Protein AF-A0A915A555-F1 (afdb_monomer)

InterPro domains:
  IPR015915 Kelch-type beta-propeller [G3DSA:2.120.10.80] (3-280)
  IPR015915 Kelch-type beta-propeller [SSF117281] (17-279)
  IPR052125 Kelch domain-containing protein 10 [PTHR46428] (11-258)

Secondary structure (DSSP, 8-state):
----------------PPPP-BS-EEEEETTEEEEE--B-TT---TTS-TT-TTB--EEEEEETTT--EEEEE---GGGT--S--BS-EEEE-SSSEEEEEEEES-SS-GGGEEEEEEEEETTTTEEEEE-EE-STT-SPPSSSSTTSS--EEEETTEEEEEEEETTTTEEEEEEEE-SSSSEEEEEE--SS---S----BS-EEEEETTEEEEE--BSSSS-TT-TTS----SSEEEEEETTTTEEEEEE----HHHHT---SS-EEEEETTEEEEE---

Nearest PDB structures (foldseek):
  7moq-assembly1_A  TM=6.866E-01  e=1.658E-08  Tetrahymena thermophila CU428
  8bwy-assembly1_A  TM=6.851E-01  e=1.490E-08  Chlamydomonas reinhardtii
  8gq6-assembly1_A  TM=4.027E-01  e=2.141E-05  Homo sapiens
  8h33-assembly1_B  TM=4.022E-01  e=3.463E-05  Homo sapiens
  8h33-assembly1_J  TM=3.885E-01  e=6.939E-05  Homo sapiens

Structure (mmCIF, N/CA/C/O backbone):
data_AF-A0A915A555-F1
#
_entry.id   AF-A0A915A555-F1
#
loop_
_atom_site.group_PDB
_atom_site.id
_atom_site.type_symbol
_atom_site.label_atom_id
_atom_site.label_alt_id
_atom_site.label_comp_id
_atom_site.label_asym_id
_atom_site.label_entity_id
_atom_site.label_seq_id
_atom_site.pdbx_PDB_ins_code
_atom_site.Cartn_x
_atom_site.Cartn_y
_atom_site.Cartn_z
_atom_site.occupancy
_atom_site.B_iso_or_equiv
_atom_site.auth_seq_id
_atom_site.auth_comp_id
_atom_site.auth_asym_id
_atom_site.auth_atom_id
_atom_site.pdbx_PDB_model_num
ATOM 1 N N . MET A 1 1 ? 51.026 -35.710 -15.484 1.00 35.72 1 MET A N 1
ATOM 2 C CA . MET A 1 1 ? 50.209 -36.848 -15.015 1.00 35.72 1 MET A CA 1
ATOM 3 C C . MET A 1 1 ? 49.806 -36.537 -13.588 1.00 35.72 1 MET A C 1
ATOM 5 O O . MET A 1 1 ? 50.703 -36.414 -12.775 1.00 35.72 1 MET A O 1
ATOM 9 N N . SER A 1 2 ? 48.569 -36.313 -13.184 1.00 36.38 2 SER A N 1
ATOM 10 C CA . SER A 1 2 ? 47.271 -36.046 -13.810 1.00 36.38 2 SER A CA 1
ATOM 11 C C . SER A 1 2 ? 46.452 -35.558 -12.611 1.00 36.38 2 SER A C 1
ATOM 13 O O . SER A 1 2 ? 46.252 -36.339 -11.686 1.00 36.38 2 SER A O 1
ATOM 15 N N . SER A 1 3 ? 46.095 -34.277 -12.559 1.00 33.28 3 SER A N 1
ATOM 16 C CA . SER A 1 3 ? 45.166 -33.761 -11.552 1.00 33.28 3 SER A CA 1
ATOM 17 C C . SER A 1 3 ? 43.803 -33.638 -12.209 1.00 33.28 3 SER A C 1
ATOM 19 O O . SER A 1 3 ? 43.671 -33.022 -13.268 1.00 33.28 3 SER A O 1
ATOM 21 N N . GLU A 1 4 ? 42.862 -34.319 -11.585 1.00 34.81 4 GLU A N 1
ATOM 22 C CA . GLU A 1 4 ? 41.519 -34.640 -12.024 1.00 34.81 4 GLU A CA 1
ATOM 23 C C . GLU A 1 4 ? 40.649 -33.409 -12.310 1.00 34.81 4 GLU A C 1
ATOM 25 O O . GLU A 1 4 ? 40.699 -32.395 -11.618 1.00 34.81 4 GLU A O 1
ATOM 30 N N . GLU A 1 5 ? 39.882 -33.554 -13.390 1.00 37.31 5 GLU A N 1
ATOM 31 C CA . GLU A 1 5 ? 38.504 -33.106 -13.603 1.00 37.31 5 GLU A CA 1
ATOM 32 C C . GLU A 1 5 ? 37.959 -32.010 -12.669 1.00 37.31 5 GLU A C 1
ATOM 34 O O . GLU A 1 5 ? 37.303 -32.282 -11.666 1.00 37.31 5 GLU A O 1
ATOM 39 N N . PHE A 1 6 ? 38.076 -30.751 -13.100 1.00 34.97 6 PHE A N 1
ATOM 40 C CA . PHE A 1 6 ? 36.982 -29.806 -12.882 1.00 34.97 6 PHE A CA 1
ATOM 41 C C . PHE A 1 6 ? 35.986 -29.999 -14.018 1.00 34.97 6 PHE A C 1
ATOM 43 O O . PHE A 1 6 ? 36.199 -29.559 -15.148 1.00 34.97 6 PHE A O 1
ATOM 50 N N . SER A 1 7 ? 34.920 -30.731 -13.708 1.00 36.41 7 SER A N 1
ATOM 51 C CA . SER A 1 7 ? 33.748 -30.866 -14.556 1.00 36.41 7 SER A CA 1
ATOM 52 C C . SER A 1 7 ? 33.251 -29.483 -14.968 1.00 36.41 7 SER A C 1
ATOM 54 O O . SER A 1 7 ? 32.928 -28.659 -14.109 1.00 36.41 7 SER A O 1
ATOM 56 N N . ASN A 1 8 ? 33.166 -29.265 -16.279 1.00 35.31 8 ASN A N 1
ATOM 57 C CA . ASN A 1 8 ? 32.375 -28.208 -16.888 1.00 35.31 8 ASN A CA 1
ATOM 58 C C . ASN A 1 8 ? 30.953 -28.282 -16.319 1.00 35.31 8 ASN A C 1
ATOM 60 O O . ASN A 1 8 ? 30.155 -29.121 -16.741 1.00 35.31 8 ASN A O 1
ATOM 64 N N . ALA A 1 9 ? 30.651 -27.423 -15.344 1.00 36.50 9 ALA A N 1
ATOM 65 C CA . ALA A 1 9 ? 29.280 -27.065 -15.047 1.00 36.50 9 ALA A CA 1
ATOM 66 C C . ALA A 1 9 ? 28.774 -26.360 -16.302 1.00 36.50 9 ALA A C 1
ATOM 68 O O . ALA A 1 9 ? 29.214 -25.263 -16.634 1.00 36.50 9 ALA A O 1
ATOM 69 N N . SER A 1 10 ? 27.950 -27.084 -17.046 1.00 36.75 10 SER A N 1
ATOM 70 C CA . SER A 1 10 ? 27.159 -26.585 -18.153 1.00 36.75 10 SER A CA 1
ATOM 71 C C . SER A 1 10 ? 26.615 -25.200 -17.825 1.00 36.75 10 SER A C 1
ATOM 73 O O . SER A 1 10 ? 25.939 -25.043 -16.804 1.00 36.75 10 SER A O 1
ATOM 75 N N . ASP A 1 11 ? 26.888 -24.254 -18.723 1.00 38.59 11 ASP A N 1
ATOM 76 C CA . ASP A 1 11 ? 26.101 -23.051 -18.980 1.00 38.59 11 ASP A CA 1
ATOM 77 C C . ASP A 1 11 ? 24.633 -23.458 -19.206 1.00 38.59 11 ASP A C 1
ATOM 79 O O . ASP A 1 11 ? 24.142 -23.538 -20.332 1.00 38.59 11 ASP A O 1
ATOM 83 N N . ASN A 1 12 ? 23.939 -23.815 -18.126 1.00 37.53 12 ASN A N 1
ATOM 84 C CA . ASN A 1 12 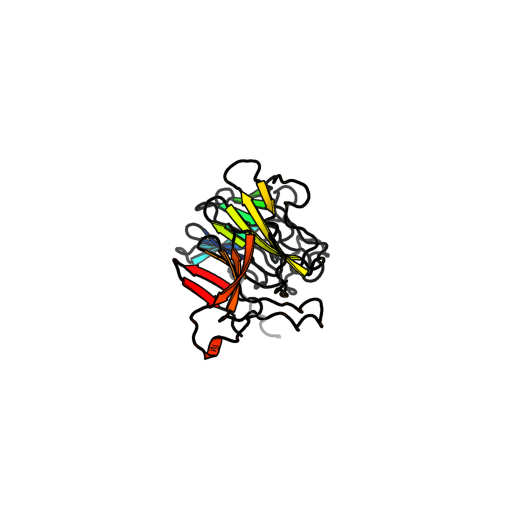? 22.494 -23.904 -18.122 1.00 37.53 12 ASN A CA 1
ATOM 85 C C . ASN A 1 12 ? 22.019 -22.467 -18.230 1.00 37.53 12 ASN A C 1
ATOM 87 O O . ASN A 1 12 ? 22.256 -21.685 -17.314 1.00 37.53 12 ASN A O 1
ATOM 91 N N . GLU A 1 13 ? 21.401 -22.137 -19.362 1.00 45.69 13 GLU A N 1
ATOM 92 C CA . GLU A 1 13 ? 20.649 -20.904 -19.555 1.00 45.69 13 GLU A CA 1
ATOM 93 C C . GLU A 1 13 ? 19.880 -20.585 -18.267 1.00 45.69 13 GLU A C 1
ATOM 95 O O . GLU A 1 13 ? 18.982 -21.330 -17.869 1.00 45.69 13 GLU A O 1
ATOM 100 N N . ASP A 1 14 ? 20.336 -19.533 -17.584 1.00 54.00 14 ASP A N 1
ATOM 101 C CA . ASP A 1 14 ? 19.906 -19.132 -16.251 1.00 54.00 14 ASP A CA 1
ATOM 102 C C . ASP A 1 14 ? 18.377 -19.125 -16.165 1.00 54.00 14 ASP A C 1
ATOM 104 O O . ASP A 1 14 ? 17.711 -18.264 -16.752 1.00 54.00 14 ASP A O 1
ATOM 108 N N . GLU A 1 15 ? 17.795 -20.066 -15.417 1.00 56.59 15 GLU A N 1
ATOM 109 C CA . GLU A 1 15 ? 16.381 -19.980 -15.079 1.00 56.59 15 GLU A CA 1
ATOM 110 C C . GLU A 1 15 ? 16.160 -18.656 -14.332 1.00 56.59 15 GLU A C 1
ATOM 112 O O . GLU A 1 15 ? 16.652 -18.429 -13.224 1.00 56.59 15 GLU A O 1
ATOM 117 N N . MET A 1 16 ? 15.445 -17.744 -14.988 1.00 78.69 16 MET A N 1
ATOM 118 C CA . MET A 1 16 ? 15.251 -16.368 -14.549 1.00 78.69 16 MET A CA 1
ATOM 119 C C . MET A 1 16 ? 14.278 -16.307 -13.368 1.00 78.69 16 MET A C 1
ATOM 121 O O . MET A 1 16 ? 13.113 -15.949 -13.520 1.00 78.69 16 MET A O 1
ATOM 125 N N . PHE A 1 17 ? 14.734 -16.673 -12.174 1.00 86.62 17 PHE A N 1
ATOM 126 C CA . PHE A 1 17 ? 13.919 -16.615 -10.964 1.00 86.62 17 PHE A CA 1
ATOM 127 C C . PHE A 1 17 ? 13.991 -15.253 -10.268 1.00 86.62 17 PHE A C 1
ATOM 129 O O . PHE A 1 17 ? 15.024 -14.575 -10.307 1.00 86.62 17 PHE A O 1
ATOM 136 N N . PRO A 1 18 ? 12.910 -14.846 -9.574 1.00 90.25 18 PRO A N 1
ATOM 137 C CA . PRO A 1 18 ? 12.952 -13.673 -8.723 1.00 90.25 18 PRO A CA 1
ATOM 138 C C . PRO A 1 18 ? 13.972 -13.861 -7.601 1.00 90.25 18 PRO A C 1
ATOM 140 O O . PRO A 1 18 ? 13.991 -14.881 -6.910 1.00 90.25 18 PRO A O 1
ATOM 143 N N . ILE A 1 19 ? 14.785 -12.831 -7.378 1.00 89.88 19 ILE A N 1
ATOM 144 C CA . ILE A 1 19 ? 15.690 -12.768 -6.229 1.00 89.8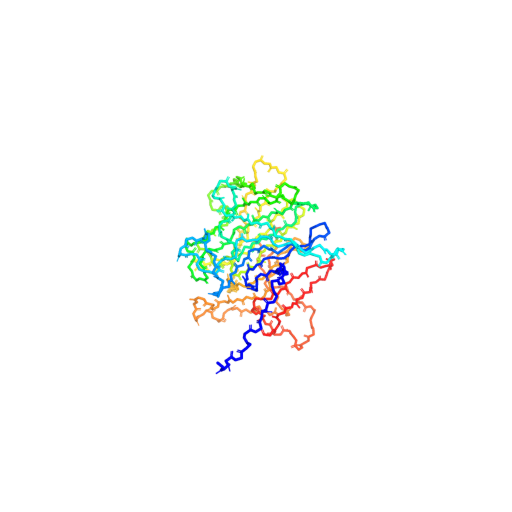8 19 ILE A CA 1
ATOM 145 C C . ILE A 1 19 ? 14.860 -12.880 -4.937 1.00 89.88 19 ILE A C 1
ATOM 147 O O . ILE A 1 19 ? 13.914 -12.102 -4.769 1.00 89.88 19 ILE A O 1
ATOM 151 N N . PRO A 1 20 ? 15.208 -13.785 -3.998 1.00 91.75 20 PRO A N 1
ATOM 152 C CA . PRO A 1 20 ? 14.556 -13.851 -2.694 1.00 91.75 20 PRO A CA 1
ATOM 153 C C . PRO A 1 20 ? 14.639 -12.495 -2.005 1.00 91.75 20 PRO A C 1
ATOM 155 O O . PRO A 1 20 ? 15.719 -11.924 -1.908 1.00 91.75 20 PRO A O 1
ATOM 158 N N . THR A 1 21 ? 13.515 -11.942 -1.566 1.00 90.31 21 THR A N 1
ATOM 159 C CA . THR A 1 21 ? 13.476 -10.544 -1.137 1.00 90.31 21 THR A CA 1
ATOM 160 C C . THR A 1 21 ? 12.339 -10.290 -0.156 1.00 90.31 21 THR A C 1
ATOM 162 O O . THR A 1 21 ? 11.319 -10.979 -0.165 1.00 90.31 21 THR A O 1
ATOM 165 N N . SER A 1 22 ? 12.516 -9.295 0.708 1.00 88.25 22 SER A N 1
ATOM 166 C CA . SER A 1 22 ? 11.515 -8.846 1.677 1.00 88.25 22 SER A CA 1
ATOM 167 C C . SER A 1 22 ? 10.967 -7.473 1.296 1.00 88.25 22 SER A C 1
ATOM 169 O O . SER A 1 22 ? 11.607 -6.706 0.583 1.00 88.25 22 SER A O 1
ATOM 171 N N . GLY A 1 23 ? 9.754 -7.142 1.743 1.00 86.88 23 GLY A N 1
ATOM 172 C CA . GLY A 1 23 ? 9.150 -5.844 1.423 1.00 86.88 23 GLY A CA 1
ATOM 173 C C . GLY A 1 23 ? 8.838 -5.637 -0.065 1.00 86.88 23 GLY A C 1
ATOM 174 O O . GLY A 1 23 ? 8.584 -4.508 -0.465 1.00 86.88 23 GLY A O 1
ATOM 175 N N . CYS A 1 24 ? 8.843 -6.687 -0.887 1.00 91.31 24 CYS A N 1
ATOM 176 C CA . CYS A 1 24 ? 8.284 -6.634 -2.235 1.00 91.31 24 CYS A CA 1
ATOM 177 C C . CYS A 1 24 ? 6.751 -6.624 -2.192 1.00 91.31 24 CYS A C 1
ATOM 179 O O . CYS A 1 24 ? 6.130 -6.876 -1.147 1.00 91.31 24 CYS A O 1
ATOM 181 N N . THR A 1 25 ? 6.141 -6.379 -3.344 1.00 91.88 25 THR A N 1
ATOM 182 C CA . THR A 1 25 ? 4.709 -6.581 -3.576 1.00 91.88 25 THR A CA 1
ATOM 183 C C . 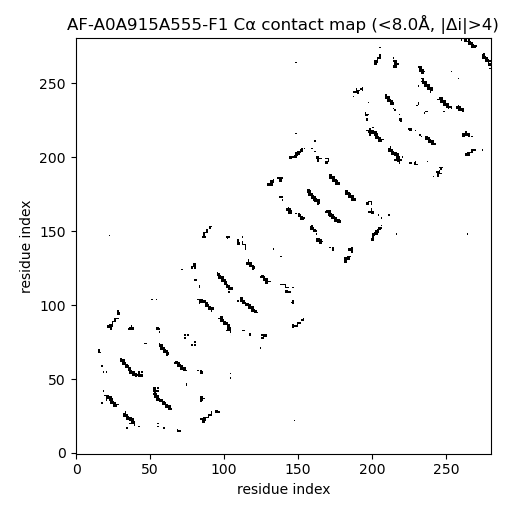THR A 1 25 ? 4.490 -7.647 -4.642 1.00 91.88 25 THR A C 1
ATOM 185 O O . THR A 1 25 ? 5.357 -7.886 -5.482 1.00 91.88 25 THR A O 1
ATOM 188 N N . ILE A 1 26 ? 3.335 -8.312 -4.584 1.00 93.38 26 ILE A N 1
ATOM 189 C CA . ILE A 1 26 ? 2.923 -9.331 -5.551 1.00 93.38 26 ILE A CA 1
ATOM 190 C C . ILE A 1 26 ? 1.489 -9.015 -5.966 1.00 93.38 26 ILE A C 1
ATOM 192 O O . ILE A 1 26 ? 0.626 -8.868 -5.102 1.00 93.38 26 ILE A O 1
ATOM 196 N N . ASN A 1 27 ? 1.232 -8.920 -7.270 1.00 93.31 27 ASN A N 1
ATOM 197 C CA . ASN A 1 27 ? -0.097 -8.639 -7.819 1.00 93.31 27 ASN A CA 1
ATOM 198 C C . ASN A 1 27 ? -0.428 -9.642 -8.918 1.00 93.31 27 ASN A C 1
ATOM 200 O O . ASN A 1 27 ? 0.441 -10.004 -9.708 1.00 93.31 27 ASN A O 1
ATOM 204 N N . ALA A 1 28 ? -1.692 -10.045 -9.008 1.00 92.88 28 ALA A N 1
ATOM 205 C CA . ALA A 1 28 ? -2.200 -10.713 -10.198 1.00 92.88 28 ALA A CA 1
ATOM 206 C C . ALA A 1 28 ? -2.614 -9.647 -11.219 1.00 92.88 28 ALA A C 1
ATOM 208 O O . ALA A 1 28 ? -3.397 -8.755 -10.901 1.00 92.88 28 ALA A O 1
ATOM 209 N N . LEU A 1 29 ? -2.080 -9.721 -12.436 1.00 93.38 29 LEU A N 1
ATOM 210 C CA . LEU A 1 29 ? -2.348 -8.757 -13.497 1.00 93.38 29 LEU A CA 1
ATOM 211 C C . LEU A 1 29 ? -2.491 -9.480 -14.835 1.00 93.38 29 LEU A C 1
ATOM 213 O O . LEU A 1 29 ? -1.518 -9.984 -15.408 1.00 93.38 29 LEU A O 1
ATOM 217 N N . GLY A 1 30 ? -3.734 -9.583 -15.304 1.00 90.31 30 GLY A N 1
ATOM 218 C CA . GLY A 1 30 ? -4.071 -10.406 -16.460 1.00 90.31 30 GLY A CA 1
ATOM 219 C C . GLY A 1 30 ? -3.673 -11.865 -16.221 1.00 90.31 30 GLY A C 1
ATOM 220 O O . GLY A 1 30 ? -4.144 -12.499 -15.282 1.00 90.31 30 GLY A O 1
ATOM 221 N N . SER A 1 31 ? -2.787 -12.393 -17.066 1.00 93.44 31 SER A N 1
ATOM 222 C CA . SER A 1 31 ? -2.261 -13.759 -16.965 1.00 93.44 31 SER A CA 1
ATOM 223 C C . SER A 1 31 ? -0.980 -13.890 -16.139 1.00 93.44 31 SER A C 1
ATOM 225 O O . SER A 1 31 ? -0.354 -14.948 -16.173 1.00 93.44 31 SER A O 1
ATOM 227 N N . ASN A 1 32 ? -0.530 -12.828 -15.467 1.00 95.31 32 ASN A N 1
ATOM 228 C CA . ASN A 1 32 ? 0.772 -12.797 -14.807 1.00 95.31 32 ASN A CA 1
ATOM 229 C C . ASN A 1 32 ? 0.635 -12.593 -13.298 1.00 95.31 32 ASN A C 1
ATOM 231 O O . ASN A 1 32 ? -0.179 -11.793 -12.840 1.00 95.31 32 ASN A O 1
ATOM 235 N N . LEU A 1 33 ? 1.493 -13.264 -12.533 1.00 95.75 33 LEU A N 1
ATOM 236 C CA . LEU A 1 33 ? 1.885 -12.806 -11.205 1.00 95.75 33 LEU A CA 1
ATOM 237 C C . LEU A 1 33 ? 3.057 -11.845 -11.369 1.00 95.75 33 LEU A C 1
ATOM 239 O O . LEU A 1 33 ? 4.080 -12.207 -11.946 1.00 95.75 33 LEU A O 1
ATOM 243 N N . VAL A 1 34 ? 2.900 -10.624 -10.877 1.00 95.62 34 VAL A N 1
ATOM 244 C CA . VAL A 1 34 ? 3.884 -9.551 -10.998 1.00 95.62 34 VAL A CA 1
ATOM 245 C C . VAL A 1 34 ? 4.486 -9.285 -9.626 1.00 95.62 34 VAL A C 1
ATOM 247 O O . VAL A 1 34 ? 3.771 -8.866 -8.715 1.00 95.62 34 VAL A O 1
ATOM 250 N N . VAL A 1 35 ? 5.786 -9.533 -9.485 1.00 95.38 35 VAL A N 1
ATOM 251 C CA . VAL A 1 35 ? 6.573 -9.266 -8.277 1.00 95.38 35 VAL A CA 1
ATOM 252 C C . VAL A 1 35 ? 7.397 -8.011 -8.510 1.00 95.38 35 VAL A C 1
ATOM 254 O O . VAL A 1 35 ? 8.191 -7.962 -9.449 1.00 95.38 35 VAL A O 1
ATOM 257 N N . ILE A 1 36 ? 7.221 -7.002 -7.662 1.00 93.12 36 ILE A N 1
ATOM 258 C CA . ILE A 1 36 ? 7.924 -5.725 -7.794 1.00 93.12 36 ILE A CA 1
ATOM 259 C C . ILE A 1 36 ? 8.822 -5.519 -6.584 1.00 93.12 36 ILE A C 1
ATOM 261 O O . ILE A 1 36 ? 8.374 -5.573 -5.436 1.00 93.12 36 ILE A O 1
ATOM 265 N N . GLY A 1 37 ? 10.091 -5.252 -6.875 1.00 91.44 37 GLY A N 1
ATOM 266 C CA . GLY A 1 37 ? 11.057 -4.709 -5.938 1.00 91.44 37 GLY A CA 1
ATOM 267 C C . GLY A 1 37 ? 11.385 -5.581 -4.725 1.00 91.44 37 GLY A C 1
ATOM 268 O O . GLY A 1 37 ? 11.428 -6.806 -4.805 1.00 91.44 37 GLY A O 1
ATOM 269 N N . GLY A 1 38 ? 11.638 -4.922 -3.597 1.00 89.94 38 GLY A N 1
ATOM 270 C CA . GLY A 1 38 ? 12.020 -5.508 -2.316 1.00 89.94 38 GLY A CA 1
ATOM 271 C C . GLY A 1 38 ? 13.484 -5.260 -1.935 1.00 89.94 38 GLY A C 1
ATOM 272 O O . GLY A 1 38 ? 14.236 -4.602 -2.652 1.00 89.94 38 GLY A O 1
ATOM 273 N N . TRP A 1 39 ? 13.872 -5.795 -0.781 1.00 87.94 39 TRP A N 1
ATOM 274 C CA . TRP A 1 39 ? 15.216 -5.734 -0.227 1.00 87.94 39 TRP A CA 1
ATOM 275 C C . TRP A 1 39 ? 15.751 -7.115 0.190 1.00 87.94 39 TRP A C 1
ATOM 277 O O . TRP A 1 39 ? 15.060 -7.893 0.862 1.00 87.94 39 TRP A O 1
ATOM 287 N N . ASN A 1 40 ? 17.009 -7.380 -0.165 1.00 89.06 40 ASN A N 1
ATOM 288 C CA . ASN A 1 40 ? 17.803 -8.540 0.228 1.00 89.06 40 ASN A CA 1
ATOM 289 C C . ASN A 1 40 ? 19.250 -8.100 0.534 1.00 89.06 40 ASN A C 1
ATOM 291 O O . ASN A 1 40 ? 19.939 -7.672 -0.385 1.00 89.06 40 ASN A O 1
ATOM 295 N N . PRO A 1 41 ? 19.767 -8.267 1.766 1.00 85.62 41 PRO A N 1
ATOM 296 C CA . PRO A 1 41 ? 21.110 -7.804 2.141 1.00 85.62 41 PRO A CA 1
ATOM 297 C C . PRO A 1 41 ? 22.250 -8.480 1.365 1.00 85.62 41 PRO A C 1
ATOM 299 O O . PRO A 1 41 ? 23.361 -7.959 1.330 1.00 85.62 41 PRO A O 1
ATOM 302 N N . HIS A 1 42 ? 21.991 -9.636 0.757 1.00 85.50 42 HIS A N 1
ATOM 303 C CA . HIS A 1 42 ? 22.951 -10.390 -0.046 1.00 85.50 42 HIS A CA 1
ATOM 304 C C . HIS A 1 42 ? 22.838 -10.093 -1.544 1.00 85.50 42 HIS A C 1
ATOM 306 O O . HIS A 1 42 ? 23.629 -10.611 -2.330 1.00 85.50 42 HIS A O 1
ATOM 312 N N . HIS A 1 43 ? 21.863 -9.282 -1.960 1.00 84.69 43 HIS A N 1
ATOM 313 C CA . HIS A 1 43 ? 21.741 -8.883 -3.351 1.00 84.69 43 HIS A CA 1
ATOM 314 C C . HIS A 1 43 ? 22.734 -7.764 -3.678 1.00 84.69 43 HIS A C 1
ATOM 316 O O . HIS A 1 43 ? 22.742 -6.697 -3.060 1.00 84.69 43 HIS A O 1
ATOM 322 N N . PHE A 1 44 ? 23.552 -8.017 -4.694 1.00 82.06 44 PHE A N 1
ATOM 323 C CA . PHE A 1 44 ? 24.404 -7.023 -5.322 1.00 82.06 44 PHE A CA 1
ATOM 324 C C . PHE A 1 44 ? 23.904 -6.755 -6.739 1.00 82.06 44 PHE A C 1
ATOM 326 O O . PHE A 1 44 ? 23.716 -7.692 -7.517 1.00 82.06 44 PHE A O 1
ATOM 333 N N . ASP A 1 45 ? 23.710 -5.481 -7.064 1.00 76.25 45 ASP A N 1
ATOM 334 C CA . ASP A 1 45 ? 23.395 -5.039 -8.414 1.00 76.25 45 ASP A CA 1
ATOM 335 C C . ASP A 1 45 ? 24.555 -4.180 -8.942 1.00 76.25 45 ASP A C 1
ATOM 337 O O . ASP A 1 45 ? 24.767 -3.075 -8.434 1.00 76.25 45 ASP A O 1
ATOM 341 N N . PRO A 1 46 ? 25.328 -4.658 -9.937 1.00 74.81 46 PRO A N 1
ATOM 342 C CA . PRO A 1 46 ? 26.493 -3.934 -10.445 1.00 74.81 46 PRO A CA 1
ATOM 343 C C . PRO A 1 46 ? 26.124 -2.622 -11.152 1.00 74.81 46 PRO A C 1
ATOM 345 O O . PRO A 1 46 ? 26.994 -1.778 -11.363 1.00 74.81 46 PRO A O 1
ATOM 348 N N . TRP A 1 47 ? 24.854 -2.442 -11.525 1.00 71.69 47 TRP A N 1
ATOM 349 C CA . TRP A 1 47 ? 24.362 -1.251 -12.218 1.00 71.69 47 TRP A CA 1
ATOM 350 C C . TRP A 1 47 ? 23.905 -0.156 -11.252 1.00 71.69 47 TRP A C 1
ATOM 352 O O . TRP A 1 47 ? 23.683 0.982 -11.672 1.00 71.69 47 TRP A O 1
ATOM 362 N N . ILE A 1 48 ? 23.789 -0.470 -9.959 1.00 67.62 48 ILE A N 1
ATOM 363 C CA . ILE A 1 48 ? 23.362 0.464 -8.922 1.00 67.62 48 ILE A CA 1
ATOM 364 C C . ILE A 1 48 ? 24.586 0.887 -8.092 1.00 67.62 48 ILE A C 1
ATOM 366 O O . ILE A 1 48 ? 25.413 0.072 -7.689 1.00 67.62 48 ILE A O 1
ATOM 370 N N . ARG A 1 49 ? 24.744 2.198 -7.857 1.00 60.19 49 ARG A N 1
ATOM 371 C CA . ARG A 1 49 ? 25.883 2.751 -7.098 1.00 60.19 49 ARG A CA 1
ATOM 372 C C . ARG A 1 49 ? 25.902 2.224 -5.651 1.00 60.19 49 ARG A C 1
ATOM 374 O O . ARG A 1 49 ? 24.862 1.939 -5.069 1.00 60.19 49 ARG A O 1
ATOM 381 N N . SER A 1 50 ? 27.091 2.203 -5.042 1.00 54.66 50 SER A N 1
ATOM 382 C CA . SER A 1 50 ? 27.447 1.577 -3.748 1.00 54.66 50 SER A CA 1
ATOM 383 C C . SER A 1 50 ? 26.675 2.001 -2.483 1.00 54.66 50 SER A C 1
ATOM 385 O O . SER A 1 50 ? 27.052 1.598 -1.390 1.00 54.66 50 SER A O 1
ATOM 387 N N . HIS A 1 51 ? 25.651 2.849 -2.571 1.00 56.12 51 HIS A N 1
ATOM 388 C CA . HIS A 1 51 ? 24.853 3.269 -1.409 1.00 56.12 51 HIS A CA 1
ATOM 389 C C . HIS A 1 51 ? 23.491 2.550 -1.337 1.00 56.12 51 HIS A C 1
ATOM 391 O O . HIS A 1 51 ? 22.815 2.644 -0.322 1.00 56.12 51 HIS A O 1
ATOM 397 N N . ASP A 1 52 ? 23.127 1.775 -2.366 1.00 64.69 52 ASP A N 1
ATOM 398 C CA . ASP A 1 52 ? 21.832 1.087 -2.520 1.00 64.69 52 ASP A CA 1
ATOM 399 C C . ASP A 1 52 ? 21.946 -0.444 -2.331 1.00 64.69 52 ASP A C 1
ATOM 401 O O . ASP A 1 52 ? 21.282 -1.237 -3.005 1.00 64.69 52 ASP A O 1
ATOM 405 N N . HIS A 1 53 ? 22.820 -0.900 -1.429 1.00 71.81 53 HIS A N 1
ATOM 406 C CA . HIS A 1 53 ? 23.049 -2.332 -1.236 1.00 71.81 53 HIS A CA 1
ATOM 407 C C . HIS A 1 53 ? 21.762 -3.078 -0.843 1.00 71.81 53 HIS A C 1
ATOM 409 O O . HIS A 1 53 ? 21.115 -2.791 0.168 1.00 71.81 53 HIS A O 1
ATOM 415 N N . GLY A 1 54 ? 21.424 -4.078 -1.657 1.00 82.19 54 GLY A N 1
ATOM 416 C CA . GLY A 1 54 ? 20.342 -5.016 -1.414 1.00 82.19 54 GLY A CA 1
ATOM 417 C C . GLY A 1 54 ? 18.981 -4.663 -2.006 1.00 82.19 54 GLY A C 1
ATOM 418 O O . GLY A 1 54 ? 18.076 -5.495 -1.948 1.00 82.19 54 GLY A O 1
ATOM 419 N N . TYR A 1 55 ? 18.800 -3.482 -2.603 1.00 84.69 55 TYR A N 1
ATOM 420 C CA . TYR A 1 55 ? 17.532 -3.134 -3.251 1.00 84.69 55 TYR A CA 1
ATOM 421 C C . TYR A 1 55 ? 17.370 -3.837 -4.587 1.00 84.69 55 TYR A C 1
ATOM 423 O O . TYR A 1 55 ? 18.196 -3.708 -5.485 1.00 84.69 55 TYR A O 1
ATOM 431 N N . VAL A 1 56 ? 16.254 -4.538 -4.741 1.00 87.81 56 VAL A N 1
ATOM 432 C CA . VAL A 1 56 ? 15.888 -5.169 -6.005 1.00 87.81 56 VAL A CA 1
ATOM 433 C C . VAL A 1 56 ? 15.121 -4.136 -6.828 1.00 87.81 56 VAL A C 1
ATOM 435 O O . VAL A 1 56 ? 14.046 -3.701 -6.420 1.00 87.81 56 VAL A O 1
ATOM 438 N N . ARG A 1 57 ? 15.647 -3.714 -7.983 1.00 86.38 57 ARG A N 1
ATOM 439 C CA . ARG A 1 57 ? 14.987 -2.753 -8.901 1.00 86.38 57 ARG A CA 1
ATOM 440 C C . ARG A 1 57 ? 14.485 -3.427 -10.170 1.00 86.38 57 ARG A C 1
ATOM 442 O O . ARG A 1 57 ? 14.767 -3.023 -11.296 1.00 86.38 57 ARG A O 1
ATOM 449 N N . LYS A 1 58 ? 13.758 -4.516 -9.953 1.00 89.00 58 LYS A N 1
ATOM 450 C CA . LYS A 1 58 ? 13.263 -5.395 -11.005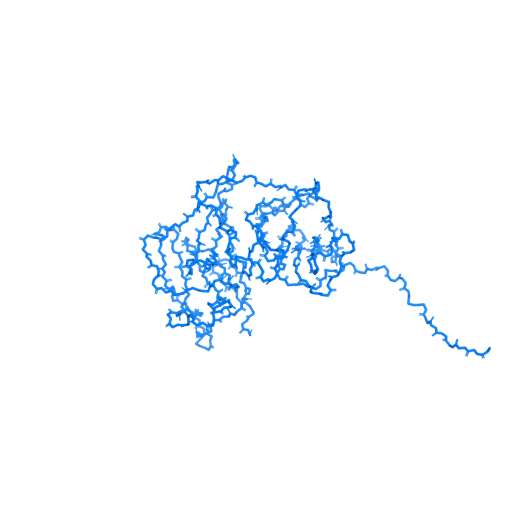 1.00 89.00 58 LYS A CA 1
ATOM 451 C C . LYS A 1 58 ? 11.779 -5.661 -10.832 1.00 89.00 58 LYS A C 1
ATOM 453 O O . LYS A 1 58 ? 11.260 -5.690 -9.712 1.00 89.00 58 LYS A O 1
ATOM 458 N N . ILE A 1 59 ? 11.133 -5.884 -11.966 1.00 92.62 59 ILE A N 1
ATOM 459 C CA . ILE A 1 59 ? 9.771 -6.388 -12.058 1.00 92.62 59 ILE A CA 1
ATOM 460 C C . ILE A 1 59 ? 9.868 -7.791 -12.636 1.00 92.62 59 ILE A C 1
ATOM 462 O O . ILE A 1 59 ? 10.276 -7.961 -13.784 1.00 92.62 59 ILE A O 1
ATOM 466 N N . TYR A 1 60 ? 9.486 -8.790 -11.854 1.00 94.88 60 TYR A N 1
ATOM 467 C CA . TYR A 1 60 ? 9.385 -10.165 -12.326 1.00 94.88 60 TYR A CA 1
ATOM 468 C C . TYR A 1 60 ? 7.940 -10.474 -12.677 1.00 94.88 60 TYR A C 1
ATOM 470 O O . TYR A 1 60 ? 7.023 -10.130 -11.934 1.00 94.88 60 TYR A O 1
ATOM 478 N N . LYS A 1 61 ? 7.733 -11.145 -13.802 1.00 95.25 61 LYS A N 1
ATOM 479 C CA . LYS A 1 61 ? 6.420 -11.538 -14.306 1.00 95.25 61 LYS A CA 1
ATOM 480 C C . LYS A 1 61 ? 6.430 -13.045 -14.503 1.00 95.25 61 LYS A C 1
ATOM 482 O O . LYS A 1 61 ? 7.129 -13.539 -15.383 1.00 95.25 61 LYS A O 1
ATOM 487 N N . HIS A 1 62 ? 5.655 -13.761 -13.703 1.00 96.38 62 HIS A N 1
ATOM 488 C CA . HIS A 1 62 ? 5.411 -15.184 -13.893 1.00 96.38 62 HIS A CA 1
ATOM 489 C C . HIS A 1 62 ? 4.093 -15.371 -14.629 1.00 96.38 62 HIS A C 1
ATOM 491 O O . HIS A 1 62 ? 3.021 -15.103 -14.077 1.00 96.38 62 HIS A O 1
ATOM 497 N N . ASN A 1 63 ? 4.164 -15.833 -15.871 1.00 95.44 63 ASN A N 1
ATOM 498 C CA . ASN A 1 63 ? 2.970 -16.127 -16.642 1.00 95.44 63 ASN A CA 1
ATOM 499 C C . ASN A 1 63 ? 2.329 -17.421 -16.124 1.00 95.44 63 ASN A C 1
ATOM 501 O O . ASN A 1 63 ? 2.934 -18.490 -16.151 1.00 95.44 63 ASN A O 1
ATOM 505 N N . LEU A 1 64 ? 1.083 -17.332 -15.669 1.00 95.12 64 LEU A N 1
ATOM 506 C CA . LEU A 1 64 ? 0.360 -18.441 -15.046 1.00 95.12 64 LEU A CA 1
ATOM 507 C C . LEU A 1 64 ? 0.024 -19.581 -16.021 1.00 95.12 64 LEU A C 1
ATOM 509 O O . LEU A 1 64 ? -0.186 -20.707 -15.572 1.00 95.12 64 LEU A O 1
ATOM 513 N N . TYR A 1 65 ? -0.011 -19.315 -17.331 1.00 95.19 65 TYR A N 1
ATOM 514 C CA . TYR A 1 65 ? -0.287 -20.326 -18.354 1.00 95.19 65 TYR A CA 1
ATOM 515 C C . TYR A 1 65 ? 0.984 -21.025 -18.827 1.00 95.19 65 TYR A C 1
ATOM 517 O O . TYR A 1 65 ? 1.031 -22.252 -18.853 1.00 95.19 65 TYR A O 1
ATOM 525 N N . THR A 1 66 ? 2.013 -20.258 -19.194 1.00 95.38 66 THR A N 1
ATOM 526 C CA . THR A 1 66 ? 3.269 -20.823 -19.713 1.00 95.38 66 THR A CA 1
ATOM 527 C C . THR A 1 66 ? 4.195 -21.306 -18.604 1.00 95.38 66 THR A C 1
ATOM 529 O O . THR A 1 66 ? 5.084 -22.105 -18.875 1.00 95.38 66 THR A O 1
ATOM 532 N N . ARG A 1 67 ? 3.976 -20.853 -17.360 1.00 94.69 67 ARG A N 1
ATOM 533 C CA . ARG A 1 67 ? 4.844 -21.085 -16.193 1.00 94.69 67 ARG A CA 1
ATOM 534 C C . ARG A 1 67 ? 6.263 -20.551 -16.369 1.00 94.69 67 ARG A C 1
ATOM 536 O O . ARG A 1 67 ? 7.196 -21.030 -15.734 1.00 94.69 67 ARG A O 1
ATOM 543 N N . LEU A 1 68 ? 6.417 -19.562 -17.245 1.00 94.12 68 LEU A N 1
ATOM 544 C CA . LEU A 1 68 ? 7.696 -18.927 -17.513 1.00 94.12 68 LEU A CA 1
ATOM 545 C C . LEU A 1 68 ? 7.783 -17.594 -16.783 1.00 94.12 68 LEU A C 1
ATOM 547 O O . LEU A 1 68 ? 6.815 -16.825 -16.724 1.00 94.12 68 LEU A O 1
ATOM 551 N N . TRP A 1 69 ? 8.972 -17.328 -16.259 1.00 95.06 69 TRP A N 1
ATOM 552 C CA . TRP A 1 69 ? 9.347 -16.026 -15.741 1.00 95.06 69 TRP A CA 1
ATOM 553 C C . TRP A 1 69 ? 9.891 -15.140 -16.860 1.00 95.06 69 TRP A C 1
ATOM 555 O O . TRP A 1 69 ? 10.547 -15.599 -17.791 1.00 95.06 69 TRP A O 1
ATOM 565 N N . SER A 1 70 ? 9.619 -13.848 -16.749 1.00 93.12 70 SER A N 1
ATOM 566 C CA . SER A 1 70 ? 10.294 -12.794 -17.499 1.00 93.12 70 SER A CA 1
ATOM 567 C C . SER A 1 70 ? 10.597 -11.638 -16.557 1.00 93.12 70 SER A C 1
ATOM 569 O O . SER A 1 70 ? 9.895 -11.448 -15.559 1.00 93.12 70 SER A O 1
ATOM 571 N N . GLU A 1 71 ? 11.619 -10.849 -16.865 1.00 91.19 71 GLU A N 1
ATOM 572 C CA . GLU A 1 71 ? 11.985 -9.679 -16.077 1.00 91.19 71 GLU A CA 1
ATOM 573 C C . GLU A 1 71 ? 11.897 -8.406 -16.915 1.00 91.19 71 GLU A C 1
ATOM 575 O O . GLU A 1 71 ? 12.175 -8.405 -18.112 1.00 91.19 71 GLU A O 1
ATOM 580 N N . HIS A 1 72 ? 11.521 -7.317 -16.258 1.00 87.69 72 HIS A N 1
ATOM 581 C CA . HIS A 1 72 ? 11.714 -5.965 -16.750 1.00 87.69 72 HIS A CA 1
ATOM 582 C C . HIS A 1 72 ? 12.634 -5.231 -15.766 1.00 87.69 72 HIS A C 1
ATOM 584 O O . HIS A 1 72 ? 12.396 -5.210 -14.552 1.00 87.69 72 HIS A O 1
ATOM 590 N N . ARG A 1 73 ? 13.732 -4.698 -16.301 1.00 79.75 73 ARG A N 1
ATOM 591 C CA . ARG A 1 73 ? 14.820 -4.054 -15.563 1.00 79.75 73 ARG A CA 1
ATOM 592 C C . ARG A 1 73 ? 14.641 -2.543 -15.617 1.00 79.75 73 ARG A C 1
ATOM 594 O O . ARG A 1 73 ? 14.579 -1.995 -16.707 1.00 79.75 73 ARG A O 1
ATOM 601 N N . CYS A 1 74 ? 14.635 -1.876 -14.467 1.00 71.06 74 CYS A N 1
ATOM 602 C CA . CYS A 1 74 ? 14.504 -0.421 -14.401 1.00 71.06 74 CYS A CA 1
ATOM 603 C C . CYS A 1 74 ? 15.787 0.190 -13.835 1.00 71.06 74 CYS A C 1
ATOM 605 O O . CYS A 1 74 ? 15.930 0.348 -12.622 1.00 71.06 74 CYS A O 1
ATOM 607 N N . TYR A 1 75 ? 16.740 0.497 -14.718 1.00 64.81 75 TYR A N 1
ATOM 608 C CA . TYR A 1 75 ? 18.073 0.978 -14.328 1.00 64.81 75 TYR A CA 1
ATOM 609 C C . TYR A 1 75 ? 18.374 2.419 -14.742 1.00 64.81 75 TYR A C 1
ATOM 611 O O . TYR A 1 75 ? 19.420 2.947 -14.365 1.00 64.81 75 TYR A O 1
ATOM 619 N N . ILE A 1 76 ? 17.485 3.081 -15.489 1.00 57.88 76 ILE A N 1
ATOM 620 C CA . ILE A 1 76 ? 17.795 4.385 -16.080 1.00 57.88 76 ILE A CA 1
ATOM 621 C C . ILE A 1 76 ? 16.962 5.491 -15.407 1.00 57.88 76 ILE A C 1
ATOM 623 O O . ILE A 1 76 ? 15.734 5.450 -15.462 1.00 57.88 76 ILE A O 1
ATOM 627 N N . PRO A 1 77 ? 17.592 6.548 -14.849 1.00 53.28 77 PRO A N 1
ATOM 628 C CA . PRO A 1 77 ? 16.887 7.706 -14.278 1.00 53.28 77 PRO A CA 1
ATOM 629 C C . PRO A 1 77 ? 15.942 8.428 -15.255 1.00 53.28 77 PRO A C 1
ATOM 631 O O . PRO A 1 77 ? 15.110 9.225 -14.836 1.00 53.28 77 PRO A O 1
ATOM 634 N N . GLN A 1 78 ? 16.085 8.173 -16.558 1.00 51.94 78 GLN A N 1
ATOM 635 C CA . GLN A 1 78 ? 15.293 8.770 -17.634 1.00 51.94 78 GLN A CA 1
ATOM 636 C C . GLN A 1 78 ? 13.927 8.086 -17.822 1.00 51.94 78 GLN A C 1
ATOM 638 O O . GLN A 1 78 ? 13.066 8.644 -18.493 1.00 51.94 78 GLN A O 1
ATOM 643 N N . GLU A 1 79 ? 13.694 6.920 -17.208 1.00 62.97 79 GLU A N 1
ATOM 644 C CA . GLU A 1 79 ? 12.466 6.129 -17.391 1.00 62.97 79 GLU A CA 1
ATOM 645 C C . GLU A 1 79 ? 11.365 6.435 -16.364 1.00 62.97 79 GLU A C 1
ATOM 647 O O . GLU A 1 79 ? 10.368 5.723 -16.314 1.00 62.97 79 GLU A O 1
ATOM 652 N N . ASN A 1 80 ? 11.513 7.480 -15.537 1.00 76.69 80 ASN A N 1
ATOM 653 C CA . ASN A 1 80 ? 10.569 7.810 -14.456 1.00 76.69 80 ASN A CA 1
ATOM 654 C C . ASN A 1 80 ? 10.259 6.621 -13.519 1.00 76.69 80 ASN A C 1
ATOM 656 O O . ASN A 1 80 ? 9.171 6.558 -12.945 1.00 76.69 80 ASN A O 1
ATOM 660 N N . CYS A 1 81 ? 11.184 5.669 -13.362 1.00 84.19 81 CYS A N 1
ATOM 661 C CA . CYS A 1 81 ? 10.987 4.524 -12.480 1.00 84.19 81 CYS A CA 1
ATOM 662 C C . CYS A 1 81 ? 11.209 4.910 -11.003 1.00 84.19 81 CYS A C 1
ATOM 664 O O . CYS A 1 81 ? 12.097 5.717 -10.704 1.00 84.19 81 CYS A O 1
ATOM 666 N N . PRO A 1 82 ? 10.454 4.326 -10.057 1.00 87.12 82 PRO A N 1
ATOM 667 C CA . PRO A 1 82 ? 10.699 4.534 -8.635 1.00 87.12 82 PRO A CA 1
ATOM 668 C C . PRO A 1 82 ? 12.054 3.943 -8.223 1.00 87.12 82 PRO A C 1
ATOM 670 O O . PRO A 1 82 ? 12.413 2.838 -8.635 1.00 87.12 82 PRO A O 1
ATOM 673 N N . ILE A 1 83 ? 12.797 4.670 -7.388 1.00 84.38 83 ILE A N 1
ATOM 674 C CA . ILE A 1 83 ? 14.070 4.196 -6.819 1.00 84.38 83 ILE A CA 1
ATOM 675 C C . ILE A 1 83 ? 13.853 3.508 -5.464 1.00 84.38 83 ILE A C 1
ATOM 677 O O . ILE A 1 83 ? 14.610 2.616 -5.082 1.00 84.38 83 ILE A O 1
ATOM 681 N N . GLU A 1 84 ? 12.774 3.870 -4.770 1.00 84.69 84 GLU A N 1
ATOM 682 C CA . GLU A 1 84 ? 12.363 3.365 -3.465 1.00 84.69 84 GLU A CA 1
ATOM 683 C C . GLU A 1 84 ? 11.612 2.027 -3.595 1.00 84.69 84 GLU A C 1
ATOM 685 O O . GLU A 1 84 ? 10.418 1.911 -3.331 1.00 84.69 84 GLU A O 1
ATOM 690 N N . THR A 1 85 ? 12.299 0.986 -4.067 1.00 86.19 85 THR A N 1
ATOM 691 C CA . THR A 1 85 ? 11.644 -0.261 -4.495 1.00 86.19 85 THR A CA 1
ATOM 692 C C . THR A 1 85 ? 11.376 -1.263 -3.381 1.00 86.19 85 THR A C 1
ATOM 694 O O . THR A 1 85 ? 10.722 -2.272 -3.635 1.00 86.19 85 THR A O 1
ATOM 697 N N . ALA A 1 86 ? 11.796 -1.025 -2.140 1.00 86.81 86 ALA A N 1
ATOM 698 C CA . ALA A 1 86 ? 11.360 -1.844 -1.015 1.00 86.81 86 ALA A CA 1
ATOM 699 C C . ALA A 1 86 ? 10.197 -1.184 -0.288 1.00 86.81 86 ALA A C 1
ATOM 701 O O . ALA A 1 86 ? 10.106 0.040 -0.204 1.00 86.81 86 ALA A O 1
ATOM 702 N N . CYS A 1 87 ? 9.367 -2.014 0.344 1.00 86.31 87 CYS A N 1
ATOM 703 C CA . CYS A 1 87 ? 8.425 -1.560 1.357 1.00 86.31 87 CYS A CA 1
ATOM 704 C C . CYS A 1 87 ? 7.352 -0.598 0.784 1.00 86.31 87 CYS A C 1
ATOM 706 O O . CYS A 1 87 ? 6.712 0.161 1.497 1.00 86.31 87 CYS A O 1
ATOM 708 N N . HIS A 1 88 ? 7.135 -0.649 -0.528 1.00 89.12 88 HIS A N 1
ATOM 709 C CA . HIS A 1 88 ? 6.138 0.131 -1.251 1.00 89.12 88 HIS A CA 1
ATOM 710 C C . HIS A 1 88 ? 4.780 -0.586 -1.270 1.00 89.12 88 HIS A C 1
ATOM 712 O O . HIS A 1 88 ? 4.651 -1.750 -0.873 1.00 89.12 88 HIS A O 1
ATOM 718 N N . CYS A 1 89 ? 3.761 0.102 -1.783 1.00 90.00 89 CYS A N 1
ATOM 719 C CA . CYS A 1 89 ? 2.458 -0.488 -2.075 1.00 90.00 89 CYS A CA 1
ATOM 720 C C . CYS A 1 89 ? 2.181 -0.484 -3.579 1.00 90.00 89 CYS A C 1
ATOM 722 O O . CYS A 1 89 ? 2.559 0.446 -4.289 1.00 90.00 89 CYS A O 1
ATOM 724 N N . THR A 1 90 ? 1.467 -1.500 -4.052 1.00 93.00 90 THR A N 1
ATOM 725 C CA . THR A 1 90 ? 1.004 -1.592 -5.439 1.00 93.00 90 THR A CA 1
ATOM 726 C C . THR A 1 90 ? -0.456 -1.988 -5.488 1.00 93.00 90 THR A C 1
ATOM 728 O O . THR A 1 90 ? -0.890 -2.822 -4.694 1.00 93.00 90 THR A O 1
ATOM 731 N N . PHE A 1 91 ? -1.188 -1.445 -6.453 1.00 93.19 91 PHE A N 1
ATOM 732 C CA . PHE A 1 91 ? -2.609 -1.710 -6.630 1.00 93.19 91 PHE A CA 1
ATOM 733 C C . PHE A 1 91 ? -2.933 -1.879 -8.104 1.00 93.19 91 PHE A C 1
ATOM 735 O O . PHE A 1 91 ? -2.455 -1.121 -8.945 1.00 93.19 91 PHE A O 1
ATOM 742 N N . GLN A 1 92 ? -3.778 -2.849 -8.425 1.00 93.69 92 GLN A N 1
ATOM 743 C CA . GLN A 1 92 ? -4.256 -3.037 -9.785 1.00 93.69 92 GLN A CA 1
ATOM 744 C C . GLN A 1 92 ? -5.231 -1.919 -10.181 1.00 93.69 92 GLN A C 1
ATOM 746 O O . GLN A 1 92 ? -6.275 -1.769 -9.556 1.00 93.69 92 GLN A O 1
ATOM 751 N N . LEU A 1 93 ? -4.913 -1.164 -11.240 1.00 93.12 93 LEU A N 1
ATOM 752 C CA . LEU A 1 93 ? -5.815 -0.154 -11.817 1.00 93.12 93 LEU A CA 1
ATOM 753 C C . LEU A 1 93 ? -6.646 -0.721 -12.970 1.00 93.12 93 LEU A C 1
ATOM 755 O O . LEU A 1 93 ? -7.840 -0.461 -13.077 1.00 93.12 93 LEU A O 1
ATOM 759 N N . THR A 1 94 ? -6.004 -1.488 -13.851 1.00 92.25 94 THR A N 1
ATOM 760 C CA . THR A 1 94 ? -6.643 -2.157 -14.993 1.00 92.25 94 THR A CA 1
ATOM 761 C C . THR A 1 94 ? -6.099 -3.578 -15.131 1.00 92.25 94 THR A C 1
ATOM 763 O O . THR A 1 94 ? -5.328 -4.037 -14.295 1.00 92.25 94 THR A O 1
ATOM 766 N N . SER A 1 95 ? -6.452 -4.307 -16.190 1.00 90.56 95 SER A N 1
ATOM 767 C CA . SER A 1 95 ? -5.845 -5.615 -16.475 1.00 90.56 95 SER A CA 1
ATOM 768 C C . SER A 1 95 ? -4.351 -5.553 -16.812 1.00 90.56 95 SER A C 1
ATOM 770 O O . SER A 1 95 ? -3.706 -6.593 -16.753 1.00 90.56 95 SER A O 1
ATOM 772 N N . ASN A 1 96 ? -3.807 -4.370 -17.133 1.00 93.75 96 ASN A N 1
ATOM 773 C CA . ASN A 1 96 ? -2.424 -4.192 -17.590 1.00 93.75 96 ASN A CA 1
ATOM 774 C C . ASN A 1 96 ? -1.680 -3.041 -16.895 1.00 93.75 96 ASN A C 1
ATOM 776 O O . ASN A 1 96 ? -0.564 -2.720 -17.298 1.00 93.75 96 ASN A O 1
ATOM 780 N N . THR A 1 97 ? -2.271 -2.394 -15.889 1.00 95.19 97 THR A N 1
ATOM 781 C CA . THR A 1 97 ? -1.632 -1.264 -15.203 1.00 95.19 97 THR A CA 1
ATOM 782 C C . THR A 1 97 ? -1.690 -1.399 -13.690 1.00 95.19 97 THR A C 1
ATOM 784 O O . THR A 1 97 ? -2.709 -1.808 -13.122 1.00 95.19 97 THR A O 1
ATOM 787 N N . LEU A 1 98 ? -0.589 -1.021 -13.043 1.00 95.38 98 LEU A N 1
ATOM 788 C CA . LEU A 1 98 ? -0.467 -0.947 -11.590 1.00 95.38 98 LEU A CA 1
ATOM 789 C C . LEU A 1 98 ? -0.262 0.501 -11.166 1.00 95.38 98 LEU A C 1
ATOM 791 O O . LEU A 1 98 ? 0.533 1.219 -11.766 1.00 95.38 98 LEU A O 1
ATOM 795 N N . LEU 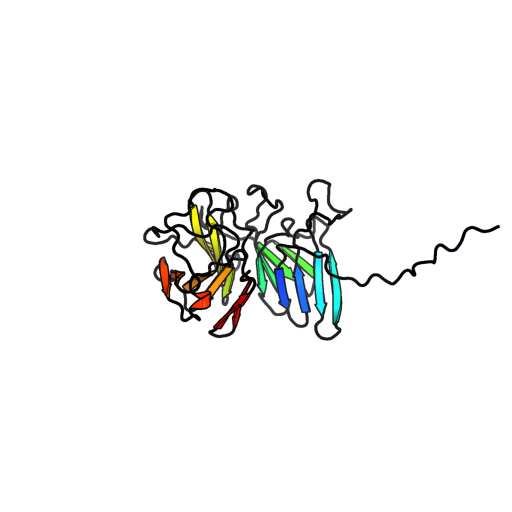A 1 99 ? -0.938 0.900 -10.098 1.00 94.75 99 LEU A N 1
ATOM 796 C CA . LEU A 1 99 ? -0.574 2.052 -9.294 1.00 94.75 99 LEU A CA 1
ATOM 797 C C . LEU A 1 99 ? 0.519 1.615 -8.324 1.00 94.75 99 LEU A C 1
ATOM 799 O O . LEU A 1 99 ? 0.363 0.608 -7.640 1.00 94.75 99 LEU A O 1
ATOM 803 N N . PHE A 1 100 ? 1.592 2.379 -8.237 1.00 93.25 100 PHE A N 1
ATOM 804 C CA . PHE A 1 100 ? 2.681 2.192 -7.292 1.00 93.25 100 PHE A CA 1
ATOM 805 C C . PHE A 1 100 ? 2.731 3.409 -6.381 1.00 93.25 100 PHE A C 1
ATOM 807 O O . PHE A 1 100 ? 2.669 4.549 -6.847 1.00 93.25 100 PHE A O 1
ATOM 814 N N . PHE A 1 101 ? 2.835 3.172 -5.082 1.00 91.38 101 PHE A N 1
ATOM 815 C CA . PHE A 1 101 ? 2.849 4.227 -4.088 1.00 91.38 101 PHE A CA 1
ATOM 816 C C . PHE A 1 101 ? 4.001 4.035 -3.104 1.00 91.38 101 PHE A C 1
ATOM 818 O O . PHE A 1 101 ? 4.066 3.033 -2.383 1.00 91.38 101 PHE A O 1
ATOM 825 N N . GLY A 1 102 ? 4.862 5.050 -3.087 1.00 88.38 102 GLY A N 1
ATOM 826 C CA . GLY A 1 102 ? 5.944 5.256 -2.141 1.00 88.38 102 GLY A CA 1
ATOM 827 C C . GLY A 1 102 ? 7.000 4.163 -2.074 1.00 88.38 102 GLY A C 1
ATOM 828 O O . GLY A 1 102 ? 7.426 3.657 -3.100 1.00 88.38 102 GLY A O 1
ATOM 829 N N . GLY A 1 103 ? 7.455 3.842 -0.867 1.00 86.25 103 GLY A N 1
ATOM 830 C CA . GLY A 1 103 ? 8.562 2.924 -0.600 1.00 86.25 103 GLY A CA 1
ATOM 831 C C . GLY A 1 103 ? 9.718 3.601 0.131 1.00 86.25 103 GLY A C 1
ATOM 832 O O . GLY A 1 103 ? 9.669 4.797 0.430 1.00 86.25 103 GLY A O 1
ATOM 833 N N . SER A 1 104 ? 10.764 2.826 0.423 1.00 81.44 104 SER A N 1
ATOM 834 C CA . SER A 1 104 ? 11.968 3.304 1.115 1.00 81.44 104 SER A CA 1
ATOM 835 C C . SER A 1 104 ? 13.257 2.827 0.442 1.00 81.44 104 SER A C 1
ATOM 837 O O . SER A 1 104 ? 13.310 1.694 -0.046 1.00 81.44 104 SER A O 1
ATOM 839 N N . MET A 1 105 ? 14.301 3.667 0.473 1.00 76.25 105 MET A N 1
ATOM 840 C CA . MET A 1 105 ? 15.695 3.273 0.197 1.00 76.25 105 MET A CA 1
ATOM 841 C C . MET A 1 105 ? 16.519 2.999 1.456 1.00 76.25 105 MET A C 1
ATOM 843 O O . MET A 1 105 ? 17.702 2.671 1.367 1.00 76.25 105 MET A O 1
ATOM 847 N N . SER A 1 106 ? 15.904 3.014 2.638 1.00 71.00 106 SER A N 1
ATOM 848 C CA . SER A 1 106 ? 16.566 2.534 3.848 1.00 71.00 106 SER A CA 1
ATOM 849 C C . SER A 1 106 ? 15.707 1.548 4.638 1.00 71.00 106 SER A C 1
ATOM 851 O O . SER A 1 106 ? 14.526 1.815 4.900 1.00 71.00 106 SER A O 1
ATOM 853 N N . PRO A 1 107 ? 16.289 0.422 5.097 1.00 57.31 107 PRO A N 1
ATOM 854 C CA . PRO A 1 107 ? 15.583 -0.511 5.954 1.00 57.31 107 PRO A CA 1
ATOM 855 C C . PRO A 1 107 ? 15.391 0.036 7.367 1.00 57.31 107 PRO A C 1
ATOM 857 O O . PRO A 1 107 ? 14.670 -0.611 8.109 1.00 57.31 107 PRO A O 1
ATOM 860 N N . MET A 1 108 ? 16.016 1.168 7.748 1.00 59.03 108 MET A N 1
ATOM 861 C CA . MET A 1 108 ? 15.898 1.772 9.090 1.00 59.03 108 MET A CA 1
ATOM 862 C C . MET A 1 108 ? 15.851 3.316 9.116 1.00 59.03 108 MET A C 1
ATOM 864 O O . MET A 1 108 ? 15.537 3.883 10.163 1.00 59.03 108 MET A O 1
ATOM 868 N N . ASN A 1 109 ? 16.143 4.012 8.009 1.00 63.38 109 ASN A N 1
ATOM 869 C CA . ASN A 1 109 ? 16.153 5.476 7.947 1.00 63.38 109 ASN A CA 1
ATOM 870 C C . ASN A 1 109 ? 14.882 6.034 7.291 1.00 63.38 109 ASN A C 1
ATOM 872 O O . ASN A 1 109 ? 14.630 5.861 6.101 1.00 63.38 109 ASN A O 1
ATOM 876 N N . VAL A 1 110 ? 14.093 6.756 8.080 1.00 60.88 110 VAL A N 1
ATOM 877 C CA . VAL A 1 110 ? 12.826 7.346 7.640 1.00 60.88 110 VAL A CA 1
ATOM 878 C C . VAL A 1 110 ? 13.041 8.502 6.649 1.00 60.88 110 VAL A C 1
ATOM 880 O O . VAL A 1 110 ? 12.155 8.800 5.859 1.00 60.88 110 VAL A O 1
ATOM 883 N N . SER A 1 111 ? 14.228 9.121 6.608 1.00 63.38 111 SER A N 1
ATOM 884 C CA . SER A 1 111 ? 14.502 10.247 5.700 1.00 63.38 111 SER A CA 1
ATOM 885 C C . SER A 1 111 ? 14.660 9.857 4.224 1.00 63.38 111 SER A C 1
ATOM 887 O O . SER A 1 111 ? 14.772 10.737 3.378 1.00 63.38 111 SER A O 1
ATOM 889 N N . GLU A 1 112 ? 14.682 8.561 3.900 1.00 75.81 112 GLU A N 1
ATOM 890 C CA . GLU A 1 112 ? 14.869 8.029 2.535 1.00 75.81 112 GLU A CA 1
ATOM 891 C C . GLU A 1 112 ? 13.594 7.360 1.998 1.00 75.81 112 GLU A C 1
ATOM 893 O O . GLU A 1 112 ? 13.617 6.376 1.259 1.00 75.81 112 GLU A O 1
ATOM 898 N N . SER A 1 113 ? 12.462 7.899 2.435 1.00 79.62 113 SER A N 1
ATOM 899 C CA . SER A 1 113 ? 11.113 7.426 2.165 1.00 79.62 113 SER A CA 1
ATOM 900 C C . SER A 1 113 ? 10.393 8.331 1.171 1.00 79.62 113 SER A C 1
ATOM 902 O O . SER A 1 113 ? 10.537 9.553 1.214 1.00 79.62 113 SER A O 1
ATOM 904 N N . SER A 1 114 ? 9.563 7.750 0.308 1.00 83.56 114 SER A N 1
ATOM 905 C CA . SER A 1 114 ? 8.874 8.475 -0.764 1.00 83.56 114 SER A CA 1
ATOM 906 C C . SER A 1 114 ? 7.367 8.403 -0.613 1.00 83.56 114 SER A C 1
ATOM 908 O O . SER A 1 114 ? 6.831 7.346 -0.336 1.00 83.56 114 SER A O 1
ATOM 910 N N . ASN A 1 115 ? 6.661 9.506 -0.849 1.00 85.62 115 ASN A N 1
ATOM 911 C CA . ASN A 1 115 ? 5.200 9.543 -0.976 1.00 85.62 115 ASN A CA 1
ATOM 912 C C . ASN A 1 115 ? 4.754 9.755 -2.434 1.00 85.62 115 ASN A C 1
ATOM 914 O O . ASN A 1 115 ? 3.617 10.159 -2.691 1.00 85.62 115 ASN A O 1
ATOM 918 N N . LYS A 1 116 ? 5.656 9.517 -3.394 1.00 88.88 116 LYS A N 1
ATOM 919 C CA . LYS A 1 116 ? 5.374 9.662 -4.822 1.00 88.88 116 LYS A CA 1
ATOM 920 C C . LYS A 1 116 ? 4.462 8.543 -5.315 1.00 88.88 116 LYS A C 1
ATOM 922 O O . LYS A 1 116 ? 4.475 7.421 -4.803 1.00 88.88 116 LYS A O 1
ATOM 927 N N . VAL A 1 117 ? 3.693 8.869 -6.346 1.00 91.94 117 VAL A N 1
ATOM 928 C CA . VAL A 1 117 ? 2.789 7.949 -7.030 1.00 91.94 117 VAL A CA 1
ATOM 929 C C . VAL A 1 117 ? 3.314 7.722 -8.440 1.00 91.94 117 VAL A C 1
ATOM 931 O O . VAL A 1 117 ? 3.683 8.669 -9.135 1.00 91.94 117 VAL A O 1
ATOM 934 N N . PHE A 1 118 ? 3.322 6.468 -8.868 1.00 93.62 118 PHE A N 1
ATOM 935 C CA . PHE A 1 118 ? 3.686 6.077 -10.222 1.00 93.62 118 PHE A CA 1
ATOM 936 C C . PHE A 1 118 ? 2.630 5.138 -10.797 1.00 93.62 118 PHE A C 1
ATOM 938 O O . PHE A 1 118 ? 1.921 4.451 -10.064 1.00 93.62 118 PHE A O 1
ATOM 945 N N . ILE A 1 119 ? 2.545 5.086 -12.119 1.00 94.38 119 ILE A N 1
ATOM 946 C CA . ILE A 1 119 ? 1.796 4.069 -12.849 1.00 94.38 119 ILE A CA 1
ATOM 947 C C . ILE A 1 119 ? 2.792 3.243 -13.646 1.00 94.38 119 ILE A C 1
ATOM 949 O O . ILE A 1 119 ? 3.615 3.799 -14.370 1.00 94.38 119 ILE A O 1
ATOM 953 N N . TYR A 1 120 ? 2.692 1.924 -13.527 1.00 94.31 120 TYR A N 1
ATOM 954 C CA . TYR A 1 120 ? 3.409 0.983 -14.376 1.00 94.31 120 TYR A CA 1
ATOM 955 C C . TYR A 1 120 ? 2.463 0.402 -15.430 1.00 94.31 120 TYR A C 1
ATOM 957 O O . TYR A 1 120 ? 1.399 -0.119 -15.081 1.00 94.31 120 TYR A O 1
ATOM 965 N N . SER A 1 121 ? 2.848 0.483 -16.706 1.00 93.75 121 SER A N 1
ATOM 966 C CA . SER A 1 121 ? 2.173 -0.174 -17.832 1.00 93.75 121 SER A CA 1
ATOM 967 C C . SER A 1 121 ? 2.881 -1.483 -18.163 1.00 93.75 121 SER A C 1
ATOM 969 O O . SER A 1 121 ? 4.037 -1.471 -18.572 1.00 93.75 121 SER A O 1
ATOM 971 N N . MET A 1 122 ? 2.179 -2.615 -18.056 1.00 91.31 122 MET A N 1
ATOM 972 C CA . MET A 1 122 ? 2.675 -3.914 -18.536 1.00 91.31 122 MET A CA 1
ATOM 973 C C . MET A 1 122 ? 2.758 -3.985 -20.057 1.00 91.31 122 MET A C 1
ATOM 975 O O . MET A 1 122 ? 3.514 -4.790 -20.587 1.00 91.31 122 MET A O 1
ATOM 979 N N . LYS A 1 123 ? 1.929 -3.206 -20.761 1.00 90.38 123 LYS A N 1
ATOM 980 C CA . LYS A 1 123 ? 1.846 -3.261 -22.223 1.00 90.38 123 LYS A CA 1
ATOM 981 C C . LYS A 1 123 ? 3.098 -2.673 -22.861 1.00 90.38 123 LYS A C 1
ATOM 983 O O . LYS A 1 123 ? 3.628 -3.241 -23.808 1.00 90.38 123 LYS A O 1
ATOM 988 N N . ASP A 1 124 ? 3.525 -1.536 -22.329 1.00 89.56 124 ASP A N 1
ATOM 989 C CA . ASP A 1 124 ? 4.627 -0.746 -22.875 1.00 89.56 124 ASP A CA 1
ATOM 990 C C . ASP A 1 124 ? 5.885 -0.859 -22.004 1.00 89.56 124 ASP A C 1
ATOM 992 O O . ASP A 1 124 ? 6.860 -0.164 -22.257 1.00 89.56 124 ASP A O 1
ATOM 996 N N . GLU A 1 125 ? 5.819 -1.678 -20.948 1.00 90.88 125 GLU A N 1
ATOM 997 C CA . GLU A 1 125 ? 6.859 -1.864 -19.932 1.00 90.88 125 GLU A CA 1
ATOM 998 C C . GLU A 1 125 ? 7.463 -0.535 -19.468 1.00 90.88 125 GLU A C 1
ATOM 1000 O O . GLU A 1 125 ? 8.669 -0.342 -19.441 1.00 90.88 125 GLU A O 1
ATOM 1005 N N . SER A 1 126 ? 6.604 0.416 -19.101 1.00 91.00 126 SER A N 1
ATOM 1006 C CA . SER A 1 126 ? 7.028 1.786 -18.807 1.00 91.00 126 SER A CA 1
ATOM 1007 C C . SER A 1 126 ? 6.422 2.324 -17.522 1.00 91.00 126 SER A C 1
ATOM 1009 O O . SER A 1 126 ? 5.342 1.911 -17.086 1.00 91.00 126 SER A O 1
ATOM 1011 N N . TRP A 1 127 ? 7.141 3.266 -16.916 1.00 92.06 127 TRP A N 1
ATOM 1012 C CA . TRP A 1 127 ? 6.708 3.995 -15.736 1.00 92.06 127 TRP A CA 1
ATOM 1013 C C . TRP A 1 127 ? 6.292 5.420 -16.097 1.00 92.06 127 TRP A C 1
ATOM 1015 O O . TRP A 1 127 ? 6.929 6.105 -16.897 1.00 92.06 127 TRP A O 1
ATOM 1025 N N . LYS A 1 128 ? 5.223 5.890 -15.458 1.00 91.94 128 LYS A N 1
ATOM 1026 C CA . LYS A 1 128 ? 4.774 7.282 -15.495 1.00 91.94 128 LYS A CA 1
ATOM 1027 C C . LYS A 1 128 ? 4.686 7.790 -14.061 1.00 91.94 128 LYS A C 1
ATOM 1029 O O . LYS A 1 128 ? 3.892 7.267 -13.281 1.00 91.94 128 LYS A O 1
ATOM 1034 N N . ALA A 1 129 ? 5.470 8.808 -13.718 1.00 91.44 129 ALA A N 1
ATOM 1035 C CA . ALA A 1 129 ? 5.259 9.550 -12.479 1.00 91.44 129 ALA A CA 1
ATOM 1036 C C . ALA A 1 129 ? 3.919 10.295 -12.555 1.00 91.44 129 ALA A C 1
ATOM 1038 O O . ALA A 1 129 ? 3.570 10.845 -13.603 1.00 91.44 129 ALA A O 1
ATOM 1039 N N . VAL A 1 130 ? 3.158 10.284 -11.463 1.00 91.62 130 VAL A N 1
ATOM 1040 C CA . VAL A 1 130 ? 1.844 10.922 -11.408 1.00 91.62 130 VAL A CA 1
ATOM 1041 C C . VAL A 1 130 ? 1.887 12.125 -10.488 1.00 91.62 130 VAL A C 1
ATOM 1043 O O . VAL A 1 130 ? 2.113 11.999 -9.281 1.00 91.62 130 VAL A O 1
ATOM 1046 N N . ASP A 1 131 ? 1.590 13.286 -11.060 1.00 88.25 131 ASP A N 1
ATOM 1047 C CA . ASP A 1 131 ? 1.403 14.503 -10.290 1.00 88.25 131 ASP A CA 1
ATOM 1048 C C . ASP A 1 131 ? 0.122 14.398 -9.465 1.00 88.25 131 ASP A C 1
ATOM 1050 O O . ASP A 1 131 ? -0.985 14.223 -9.983 1.00 88.25 131 ASP A O 1
ATOM 1054 N N . CYS A 1 132 ? 0.291 14.503 -8.151 1.00 90.44 132 CYS A N 1
ATOM 1055 C CA . CYS A 1 132 ? -0.807 14.500 -7.204 1.00 90.44 132 CYS A CA 1
ATOM 1056 C C . CYS A 1 132 ? -0.925 15.879 -6.560 1.00 90.44 132 CYS A C 1
ATOM 1058 O O . CYS A 1 132 ? 0.065 16.458 -6.113 1.00 90.44 132 CYS A O 1
ATOM 1060 N N . VAL A 1 133 ? -2.149 16.387 -6.462 1.00 90.19 133 VAL A N 1
ATOM 1061 C CA . VAL A 1 133 ? -2.464 17.645 -5.784 1.00 90.19 133 VAL A CA 1
ATOM 1062 C C . VAL A 1 133 ? -3.078 17.392 -4.411 1.00 90.19 133 VAL A C 1
ATOM 1064 O O . VAL A 1 133 ? -3.697 16.362 -4.149 1.00 90.19 133 VAL A O 1
ATOM 1067 N N . GLY A 1 134 ? -2.942 18.369 -3.525 1.00 81.75 134 GLY A N 1
ATOM 1068 C CA . GLY A 1 134 ? -3.527 18.361 -2.190 1.00 81.75 134 GLY A CA 1
ATOM 1069 C C . GLY A 1 134 ? -3.188 19.663 -1.476 1.00 81.75 134 GLY A C 1
ATOM 1070 O O . GLY A 1 134 ? -2.171 20.287 -1.772 1.00 81.75 134 GLY A O 1
ATOM 1071 N N . GLY A 1 135 ? -4.049 20.101 -0.557 1.00 75.25 135 GLY A N 1
ATOM 1072 C CA . GLY A 1 135 ? -3.686 21.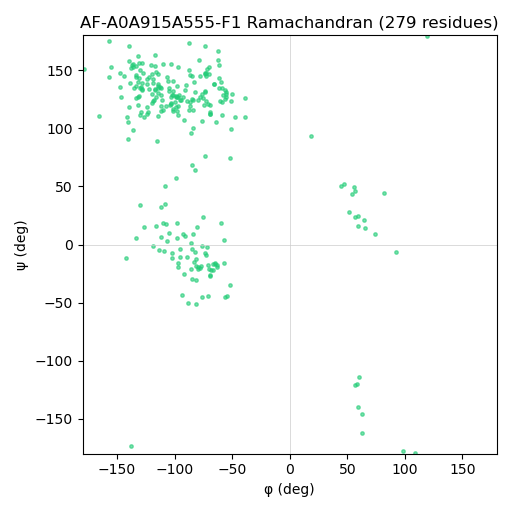194 0.348 1.00 75.25 135 GLY A CA 1
ATOM 1073 C C . GLY A 1 135 ? -2.492 20.807 1.238 1.00 75.25 135 GLY A C 1
ATOM 1074 O O . GLY A 1 135 ? -2.161 19.621 1.343 1.00 75.25 135 GLY A O 1
ATOM 1075 N N . PRO A 1 136 ? -1.855 21.771 1.923 1.00 76.38 136 PRO A N 1
ATOM 1076 C CA . PRO A 1 136 ? -0.812 21.473 2.901 1.00 76.38 136 PRO A CA 1
ATOM 1077 C C . PRO A 1 136 ? -1.265 20.396 3.901 1.00 76.38 136 PRO A C 1
ATOM 1079 O O . PRO A 1 136 ? -2.358 20.480 4.463 1.00 76.38 136 PRO A O 1
ATOM 1082 N N . GLY A 1 137 ? -0.445 19.358 4.086 1.00 80.69 137 GLY A N 1
ATOM 1083 C CA . GLY A 1 137 ? -0.726 18.251 5.010 1.00 80.69 137 GLY A CA 1
ATOM 1084 C C . GLY A 1 137 ? -1.792 17.246 4.551 1.00 80.69 137 GLY A C 1
ATOM 1085 O O . GLY A 1 137 ? -2.206 16.413 5.355 1.00 80.69 137 GLY A O 1
ATOM 1086 N N . GLN A 1 138 ? -2.258 17.311 3.297 1.00 86.38 138 GLN A N 1
ATOM 1087 C CA . GLN A 1 138 ? -3.208 16.334 2.742 1.00 86.38 138 GLN A CA 1
ATOM 1088 C C . GLN A 1 138 ? -2.522 15.081 2.189 1.00 86.38 138 GLN A C 1
ATOM 1090 O O . GLN A 1 138 ? -3.107 13.998 2.202 1.00 86.38 138 GLN A O 1
ATOM 1095 N N . THR A 1 139 ? -1.288 15.219 1.705 1.00 85.38 139 THR A N 1
ATOM 1096 C CA . THR A 1 139 ? -0.473 14.094 1.247 1.00 85.38 139 THR A CA 1
ATOM 1097 C C . THR A 1 139 ? 0.020 13.267 2.438 1.00 85.38 139 THR A C 1
ATOM 1099 O O . THR A 1 139 ? 0.265 13.824 3.513 1.00 85.38 139 THR A O 1
ATOM 1102 N N . PRO A 1 140 ? 0.189 11.944 2.275 1.00 85.31 140 PRO A N 1
ATOM 1103 C CA . PRO A 1 140 ? 0.869 11.129 3.272 1.00 85.31 140 PRO A CA 1
ATOM 1104 C C . PRO A 1 140 ? 2.273 11.681 3.538 1.00 85.31 140 PRO A C 1
ATOM 1106 O O . PRO A 1 140 ? 3.006 12.000 2.595 1.00 85.31 140 PRO A O 1
ATOM 1109 N N . SER A 1 141 ? 2.643 11.815 4.811 1.00 77.75 141 SER A N 1
ATOM 1110 C CA . SER A 1 141 ? 3.966 12.323 5.181 1.00 77.75 141 SER A CA 1
ATOM 1111 C C . SER A 1 141 ? 5.071 11.310 4.847 1.00 77.75 141 SER A C 1
ATOM 1113 O O . SER A 1 141 ? 4.864 10.095 4.908 1.00 77.75 141 SER A O 1
ATOM 1115 N N . THR A 1 142 ? 6.246 11.822 4.473 1.00 74.44 142 THR A N 1
ATOM 1116 C CA . THR A 1 142 ? 7.464 11.037 4.217 1.00 74.44 142 THR A CA 1
ATOM 1117 C C . THR A 1 142 ? 8.267 10.769 5.485 1.00 74.44 142 THR A C 1
ATOM 1119 O O . THR A 1 142 ? 9.018 9.804 5.516 1.00 74.44 142 THR A O 1
ATOM 1122 N N . GLU A 1 143 ? 8.088 11.567 6.546 1.00 63.44 143 GLU A N 1
ATOM 1123 C CA . GLU A 1 143 ? 8.804 11.456 7.836 1.00 63.44 143 GLU A CA 1
ATOM 1124 C C . GLU A 1 143 ? 8.313 10.298 8.704 1.00 63.44 143 GLU A C 1
ATOM 1126 O O . GLU A 1 143 ? 8.424 10.295 9.934 1.00 63.44 143 GLU A O 1
ATOM 1131 N N . VAL A 1 144 ? 7.715 9.303 8.068 1.00 56.97 144 VAL A N 1
ATOM 1132 C CA . VAL A 1 144 ? 6.875 8.368 8.760 1.00 56.97 144 VAL A CA 1
ATOM 1133 C C . VAL A 1 144 ? 7.274 6.925 8.495 1.00 56.97 144 VAL A C 1
ATOM 1135 O O . VAL A 1 144 ? 7.734 6.602 7.407 1.00 56.97 144 VAL A O 1
ATOM 1138 N N . GLY A 1 145 ? 7.083 6.036 9.481 1.00 49.81 145 GLY A N 1
ATOM 1139 C CA . GLY A 1 145 ? 7.366 4.587 9.444 1.00 49.81 145 GLY A CA 1
ATOM 1140 C C . GLY A 1 145 ? 6.619 3.778 8.390 1.00 49.81 145 GLY A C 1
ATOM 1141 O O . GLY A 1 145 ? 6.511 2.558 8.489 1.00 49.81 145 GLY A O 1
ATOM 1142 N N . HIS A 1 146 ? 6.100 4.473 7.390 1.00 56.25 146 HIS A N 1
ATOM 1143 C CA . HIS A 1 146 ? 5.091 4.095 6.431 1.00 56.25 146 HIS A CA 1
ATOM 1144 C C . HIS A 1 146 ? 5.451 2.945 5.518 1.00 56.25 146 HIS A C 1
ATOM 1146 O O . HIS A 1 146 ? 4.540 2.361 4.953 1.00 56.25 146 HIS A O 1
ATOM 1152 N N . TRP A 1 147 ? 6.706 2.557 5.365 1.00 57.22 147 TRP A N 1
ATOM 1153 C CA . TRP A 1 147 ? 7.012 1.603 4.294 1.00 57.22 147 TRP A CA 1
ATOM 1154 C C . TRP A 1 147 ? 7.084 0.178 4.821 1.00 57.22 147 TRP A C 1
ATOM 1156 O O . TRP A 1 147 ? 6.862 -0.802 4.115 1.00 57.22 147 TRP A O 1
ATOM 1166 N N . TRP A 1 148 ? 7.267 0.002 6.124 1.00 59.06 148 TRP A N 1
ATOM 1167 C CA . TRP A 1 148 ? 7.352 -1.346 6.656 1.00 59.06 148 TRP A CA 1
ATOM 1168 C C . TRP A 1 148 ? 6.004 -2.065 6.762 1.00 59.06 148 TRP A C 1
ATOM 1170 O O . TRP A 1 148 ? 6.030 -3.237 7.115 1.00 59.06 148 TRP A O 1
ATOM 1180 N N . GLY A 1 149 ? 4.870 -1.457 6.401 1.00 55.09 149 GLY A N 1
ATOM 1181 C CA . GLY A 1 149 ? 3.555 -2.109 6.320 1.00 55.09 149 GLY A CA 1
ATOM 1182 C C . GLY A 1 149 ? 2.830 -1.765 5.018 1.00 55.09 149 GLY A C 1
ATOM 1183 O O . GLY A 1 149 ? 2.821 -0.611 4.604 1.00 55.09 149 GLY A O 1
ATOM 1184 N N . ARG A 1 150 ? 2.210 -2.759 4.366 1.00 67.62 150 ARG A N 1
ATOM 1185 C CA . ARG A 1 150 ? 1.422 -2.554 3.135 1.00 67.62 150 ARG A CA 1
ATOM 1186 C C . ARG A 1 150 ? 0.008 -2.135 3.523 1.00 67.62 150 ARG A C 1
ATOM 1188 O O . ARG A 1 150 ? -0.951 -2.889 3.420 1.00 67.62 150 ARG A O 1
ATOM 1195 N N . ALA A 1 151 ? -0.112 -0.937 4.063 1.00 83.00 151 ALA A N 1
ATOM 1196 C CA . ALA A 1 151 ? -1.347 -0.482 4.671 1.00 83.00 151 ALA A CA 1
ATOM 1197 C C . ALA A 1 151 ? -2.142 0.401 3.703 1.00 83.00 151 ALA A C 1
ATOM 1199 O O . ALA A 1 151 ? -2.450 1.557 3.986 1.00 83.00 151 ALA A O 1
ATOM 1200 N N . GLY A 1 152 ? -2.456 -0.160 2.536 1.00 89.69 152 GLY A N 1
ATOM 1201 C CA . GLY A 1 152 ? -3.265 0.498 1.525 1.00 89.69 152 GLY A CA 1
ATOM 1202 C C . GLY A 1 152 ? -4.313 -0.425 0.921 1.00 89.69 152 GLY A C 1
ATOM 1203 O O . GLY A 1 152 ? -4.128 -1.638 0.874 1.00 89.69 152 GLY A O 1
ATOM 1204 N N . PHE A 1 153 ? -5.411 0.153 0.449 1.00 92.19 153 PHE A N 1
ATOM 1205 C CA . PHE A 1 153 ? -6.494 -0.567 -0.208 1.00 92.19 153 PHE A CA 1
ATOM 1206 C C . PHE A 1 153 ? -7.129 0.306 -1.289 1.00 92.19 153 PHE A C 1
ATOM 1208 O O . PHE A 1 153 ? -7.552 1.432 -1.016 1.00 92.19 153 PHE A O 1
ATOM 1215 N N . LEU A 1 154 ? -7.217 -0.213 -2.512 1.00 93.12 154 LEU A N 1
ATOM 1216 C CA . LEU A 1 154 ? -7.868 0.462 -3.631 1.00 93.12 154 LEU A CA 1
ATOM 1217 C C . LEU A 1 154 ? -9.291 -0.077 -3.806 1.00 93.12 154 LEU A C 1
ATOM 1219 O O . LEU A 1 154 ? -9.479 -1.256 -4.095 1.00 93.12 154 LEU A O 1
ATOM 1223 N N . ALA A 1 155 ? -10.284 0.798 -3.655 1.00 91.25 155 ALA A N 1
ATOM 1224 C CA . ALA A 1 155 ? -11.691 0.492 -3.893 1.00 91.25 155 ALA A CA 1
ATOM 1225 C C . ALA A 1 155 ? -12.261 1.467 -4.931 1.00 91.25 155 ALA A C 1
ATOM 1227 O O . ALA A 1 155 ? -12.355 2.673 -4.686 1.00 91.25 155 ALA A O 1
ATOM 1228 N N . GLY A 1 156 ? -12.628 0.947 -6.106 1.00 91.50 156 GLY A N 1
ATOM 1229 C CA . GLY A 1 156 ? -13.069 1.772 -7.231 1.00 91.50 156 GLY A CA 1
ATOM 1230 C C . GLY A 1 156 ? -12.004 2.805 -7.608 1.00 91.50 156 GLY A C 1
ATOM 1231 O O . GLY A 1 156 ? -10.872 2.453 -7.920 1.00 91.50 156 GLY A O 1
ATOM 1232 N N . THR A 1 157 ? -12.359 4.087 -7.542 1.00 93.94 157 THR A N 1
ATOM 1233 C CA . THR A 1 157 ? -11.472 5.219 -7.861 1.00 93.94 157 THR A CA 1
ATOM 1234 C C . THR A 1 157 ? -10.824 5.853 -6.627 1.00 93.94 157 THR A C 1
ATOM 1236 O O . THR A 1 157 ? -10.390 7.006 -6.669 1.00 93.94 157 THR A O 1
ATOM 1239 N N . THR A 1 158 ? -10.795 5.150 -5.492 1.00 95.38 158 THR A N 1
ATOM 1240 C CA . THR A 1 158 ? -10.247 5.681 -4.238 1.00 95.38 158 THR A CA 1
ATOM 1241 C C . THR A 1 158 ? -9.243 4.718 -3.629 1.00 95.38 158 THR A C 1
ATOM 1243 O O . THR A 1 158 ? -9.601 3.634 -3.167 1.00 95.38 158 THR A O 1
ATOM 1246 N N . LEU A 1 159 ? -7.982 5.138 -3.588 1.00 94.88 159 LEU A N 1
ATOM 1247 C CA . LEU A 1 159 ? -6.948 4.472 -2.808 1.00 94.88 159 LEU A CA 1
ATOM 1248 C C . LEU A 1 159 ? -6.985 5.028 -1.385 1.00 94.88 159 LEU A C 1
ATOM 1250 O O . LEU A 1 159 ? -6.764 6.216 -1.185 1.00 94.88 159 LEU A O 1
ATOM 1254 N N . THR A 1 160 ? -7.239 4.177 -0.399 1.00 94.81 160 THR A N 1
ATOM 1255 C CA . THR A 1 160 ? -7.097 4.521 1.019 1.00 94.81 160 THR A CA 1
ATOM 1256 C C . THR A 1 160 ? -5.765 3.993 1.522 1.00 94.81 160 THR A C 1
ATOM 1258 O O . THR A 1 160 ? -5.477 2.812 1.367 1.00 94.81 160 THR A O 1
ATOM 1261 N N . ILE A 1 161 ? -4.973 4.857 2.139 1.00 92.38 161 ILE A N 1
ATOM 1262 C CA . ILE A 1 161 ? -3.712 4.546 2.805 1.00 92.38 161 ILE A CA 1
ATOM 1263 C C . ILE A 1 161 ? -3.899 4.822 4.298 1.00 92.38 161 ILE A C 1
ATOM 1265 O O . ILE A 1 161 ? -4.473 5.844 4.663 1.00 92.38 161 ILE A O 1
ATOM 1269 N N . CYS A 1 162 ? -3.442 3.918 5.158 1.00 90.81 162 CYS A N 1
ATOM 1270 C CA . CYS A 1 162 ? -3.504 4.061 6.608 1.00 90.81 162 CYS A CA 1
ATOM 1271 C C . CYS A 1 162 ? -2.139 3.777 7.207 1.00 90.81 162 CYS A C 1
ATOM 1273 O O . CYS A 1 162 ? -1.683 2.643 7.210 1.00 90.81 162 CYS A O 1
ATOM 1275 N N . THR A 1 163 ? -1.460 4.763 7.751 1.00 86.69 163 THR A N 1
ATOM 1276 C CA . THR A 1 163 ? -0.014 4.660 7.911 1.00 86.69 163 THR A CA 1
ATOM 1277 C C . THR A 1 163 ? 0.455 5.318 9.210 1.00 86.69 163 THR A C 1
ATOM 1279 O O . THR A 1 163 ? -0.155 6.273 9.670 1.00 86.69 163 THR A O 1
ATOM 1282 N N . GLY A 1 164 ? 1.480 4.774 9.872 1.00 83.56 164 GLY A N 1
ATOM 1283 C CA . GLY A 1 164 ? 1.787 5.130 11.264 1.00 83.56 164 GLY A CA 1
ATOM 1284 C C . GLY A 1 164 ? 2.781 6.266 11.465 1.00 83.56 164 GLY A C 1
ATOM 1285 O O . GLY A 1 164 ? 3.977 6.038 11.343 1.00 83.56 164 GLY A O 1
ATOM 1286 N N . ASN A 1 165 ? 2.300 7.436 11.893 1.00 80.69 165 ASN A N 1
ATOM 1287 C CA . ASN A 1 165 ? 3.061 8.637 12.256 1.00 80.69 165 ASN A CA 1
ATOM 1288 C C . ASN A 1 165 ? 3.882 8.476 13.537 1.00 80.69 165 ASN A C 1
ATOM 1290 O O . ASN A 1 165 ? 3.313 8.413 14.614 1.00 80.69 165 ASN A O 1
ATOM 1294 N N . TYR A 1 166 ? 5.218 8.469 13.441 1.00 74.88 166 TYR A N 1
ATOM 1295 C CA . TYR A 1 166 ? 6.117 8.408 14.607 1.00 74.88 166 TYR A CA 1
ATOM 1296 C C . TYR A 1 166 ? 6.289 9.736 15.353 1.00 74.88 166 TYR A C 1
ATOM 1298 O O . TYR A 1 166 ? 6.750 9.753 16.497 1.00 74.88 166 TYR A O 1
ATOM 1306 N N . VAL A 1 167 ? 5.994 10.856 14.696 1.00 76.50 167 VAL A N 1
ATOM 1307 C CA . VAL A 1 167 ? 6.045 12.186 15.310 1.00 76.50 167 VAL A CA 1
ATOM 1308 C C . VAL A 1 167 ? 4.819 12.376 16.193 1.00 76.50 167 VAL A C 1
ATOM 1310 O O . VAL A 1 167 ? 4.952 12.809 17.332 1.00 76.50 167 VAL A O 1
ATOM 1313 N N . THR A 1 168 ? 3.639 12.010 15.687 1.00 78.19 168 THR A N 1
ATOM 1314 C CA . THR A 1 168 ? 2.371 12.153 16.420 1.00 78.19 168 THR A CA 1
ATOM 1315 C C . THR A 1 168 ? 1.946 10.886 17.158 1.00 78.19 168 THR A C 1
ATOM 1317 O O . THR A 1 168 ? 0.994 10.937 17.925 1.00 78.19 168 THR A O 1
ATOM 1320 N N . ASP A 1 169 ? 2.604 9.754 16.905 1.00 78.31 169 ASP A N 1
ATOM 1321 C CA . ASP A 1 169 ? 2.265 8.418 17.413 1.00 78.31 169 ASP A CA 1
ATOM 1322 C C . ASP A 1 169 ? 0.815 8.001 17.123 1.00 78.31 169 ASP A C 1
ATOM 1324 O O . ASP A 1 169 ? 0.105 7.483 17.985 1.00 78.31 169 ASP A O 1
ATOM 1328 N N . GLN A 1 170 ? 0.359 8.260 15.896 1.00 81.94 170 GLN A N 1
ATOM 1329 C CA . GLN A 1 170 ? -1.008 7.987 15.442 1.00 81.94 170 GLN A CA 1
ATOM 1330 C C . GLN A 1 170 ? -1.001 7.359 14.051 1.00 81.94 170 GLN A C 1
ATOM 1332 O O . GLN A 1 170 ? -0.086 7.596 13.265 1.00 81.94 170 GLN A O 1
ATOM 1337 N N . LEU A 1 171 ? -2.052 6.612 13.715 1.00 87.00 171 LEU A N 1
ATOM 1338 C CA . LEU A 1 171 ? -2.318 6.253 12.325 1.00 87.00 171 LEU A CA 1
ATOM 1339 C C . LEU A 1 171 ? -2.917 7.450 11.577 1.00 87.00 171 LEU A C 1
ATOM 1341 O O . LEU A 1 171 ? -3.897 8.055 12.012 1.00 87.00 171 LEU A O 1
ATOM 1345 N N . GLU A 1 172 ? -2.343 7.767 10.425 1.00 88.12 172 GLU A N 1
ATOM 1346 C CA . GLU A 1 172 ? -2.872 8.720 9.459 1.00 88.12 172 GLU A CA 1
ATOM 1347 C C . GLU A 1 172 ? -3.653 7.973 8.392 1.00 88.12 172 GLU A C 1
ATOM 1349 O O . GLU A 1 172 ? -3.140 7.025 7.807 1.00 88.12 172 GLU A O 1
ATOM 1354 N N . VAL A 1 173 ? -4.883 8.407 8.130 1.00 91.75 173 VAL A N 1
ATOM 1355 C CA . VAL A 1 173 ? -5.692 7.869 7.038 1.00 91.75 173 VAL A CA 1
ATOM 1356 C C . VAL A 1 173 ? -5.757 8.914 5.934 1.00 91.75 173 VAL A C 1
ATOM 1358 O O . VAL A 1 173 ? -6.261 10.019 6.139 1.00 91.75 173 VAL A O 1
ATOM 1361 N N . ASN A 1 174 ? -5.262 8.565 4.754 1.00 92.81 174 ASN A N 1
ATOM 1362 C CA . ASN A 1 174 ? -5.260 9.414 3.571 1.00 92.81 174 ASN A CA 1
ATOM 1363 C C . ASN A 1 174 ? -6.004 8.710 2.436 1.00 92.81 174 ASN A C 1
ATOM 1365 O O . ASN A 1 174 ? -5.910 7.495 2.276 1.00 92.81 174 ASN A O 1
ATOM 1369 N N . GLN A 1 175 ? -6.722 9.474 1.622 1.00 94.94 175 GLN A N 1
ATOM 1370 C CA . GLN A 1 175 ? -7.390 8.984 0.426 1.00 94.94 175 GLN A CA 1
ATOM 1371 C C . GLN A 1 175 ? -6.854 9.696 -0.809 1.00 94.94 175 GLN A C 1
ATOM 1373 O O . GLN A 1 175 ? -6.814 10.922 -0.847 1.00 94.94 175 GLN A O 1
ATOM 1378 N N . LEU A 1 176 ? -6.467 8.928 -1.821 1.00 94.88 176 LEU A N 1
ATOM 1379 C CA . LEU A 1 176 ? -6.147 9.418 -3.154 1.00 94.88 176 LEU A CA 1
ATOM 1380 C C . LEU A 1 176 ? -7.333 9.140 -4.075 1.00 94.88 176 LEU A C 1
ATOM 1382 O O . LEU A 1 176 ? -7.686 7.981 -4.311 1.00 94.88 176 LEU A O 1
ATOM 1386 N N . ARG A 1 177 ? -7.940 10.205 -4.597 1.00 95.25 177 ARG A N 1
ATOM 1387 C CA . ARG A 1 177 ? -8.955 10.141 -5.652 1.00 95.25 177 ARG A CA 1
ATOM 1388 C C . ARG A 1 177 ? -8.256 10.078 -7.007 1.00 95.25 177 ARG A C 1
ATOM 1390 O O . ARG A 1 177 ? -7.437 10.948 -7.311 1.00 95.25 177 ARG A O 1
ATOM 1397 N N . ILE A 1 178 ? -8.575 9.043 -7.782 1.00 94.12 178 ILE A N 1
ATOM 1398 C CA . ILE A 1 178 ? -7.987 8.755 -9.103 1.00 94.12 178 ILE A CA 1
ATOM 1399 C C . ILE A 1 178 ? -9.025 8.817 -10.237 1.00 94.12 178 ILE A C 1
ATOM 1401 O O . ILE A 1 178 ? -8.807 8.292 -11.324 1.00 94.12 178 ILE A O 1
ATOM 1405 N N . ASP A 1 179 ? -10.184 9.417 -9.970 1.00 90.38 179 ASP A N 1
ATOM 1406 C CA . ASP A 1 179 ? -11.292 9.602 -10.913 1.00 90.38 179 ASP A CA 1
ATOM 1407 C C . ASP A 1 179 ? -11.057 10.738 -11.921 1.00 90.38 179 ASP A C 1
ATOM 1409 O O . ASP A 1 179 ? -11.707 10.779 -12.965 1.00 90.38 179 ASP A O 1
ATOM 1413 N N . SER A 1 180 ? -10.127 11.648 -11.632 1.00 84.88 180 SER A N 1
ATOM 1414 C CA . SER A 1 180 ? -9.743 12.754 -12.509 1.00 84.88 180 SER A CA 1
ATOM 1415 C C . SER A 1 180 ? -8.260 13.094 -12.352 1.00 84.88 180 SER A C 1
ATOM 1417 O O . SER A 1 180 ? -7.694 12.932 -11.272 1.00 84.88 180 SER A O 1
ATOM 1419 N N . GLU A 1 181 ? -7.617 13.547 -13.433 1.00 86.44 181 GLU A N 1
ATOM 1420 C CA . GLU A 1 181 ? -6.267 14.120 -13.371 1.00 86.44 181 GLU A CA 1
ATOM 1421 C C . GLU A 1 181 ? -6.360 15.647 -13.135 1.00 86.44 181 GLU A C 1
ATOM 1423 O O . GLU A 1 181 ? -7.187 16.309 -13.771 1.00 86.44 181 GLU A O 1
ATOM 1428 N N . PRO A 1 182 ? -5.528 16.234 -12.251 1.00 89.88 182 PRO A N 1
ATOM 1429 C CA . PRO A 1 182 ? -4.525 15.570 -11.414 1.00 89.88 182 PRO A CA 1
ATOM 1430 C C . PRO A 1 182 ? -5.159 14.791 -10.252 1.00 89.88 182 PRO A C 1
ATOM 1432 O O . PRO A 1 182 ? -6.169 15.216 -9.687 1.00 89.88 182 PRO A O 1
ATOM 1435 N N . TYR A 1 183 ? -4.527 13.681 -9.858 1.00 93.88 183 TYR A N 1
ATOM 1436 C CA . TYR A 1 183 ? -5.000 12.879 -8.726 1.00 93.88 183 TYR A CA 1
ATOM 1437 C C . TYR A 1 183 ? -4.976 13.706 -7.441 1.00 93.88 183 TYR A C 1
ATOM 1439 O O . TYR A 1 183 ? -4.074 14.520 -7.235 1.00 93.88 183 TYR A O 1
ATOM 1447 N N . ARG A 1 184 ? -5.957 13.508 -6.556 1.00 94.50 184 ARG A N 1
ATOM 1448 C CA . ARG A 1 184 ? -6.137 14.367 -5.377 1.00 94.50 184 ARG A CA 1
ATOM 1449 C C . ARG A 1 184 ? -6.019 13.596 -4.074 1.00 94.50 184 ARG A C 1
ATOM 1451 O O . ARG A 1 184 ? -6.817 12.700 -3.815 1.00 94.50 184 ARG A O 1
ATOM 1458 N N . TRP A 1 185 ? -5.082 14.012 -3.229 1.00 94.12 185 TRP A N 1
ATOM 1459 C CA . TRP A 1 185 ? -4.979 13.546 -1.851 1.00 94.12 185 TRP A CA 1
ATOM 1460 C C . TRP A 1 185 ? -5.923 14.313 -0.916 1.00 94.12 185 TRP A C 1
ATOM 1462 O O . TRP A 1 185 ? -6.041 15.538 -0.992 1.00 94.12 185 TRP A O 1
ATOM 1472 N N . GLU A 1 186 ? -6.535 13.581 0.009 1.00 94.00 186 GLU A N 1
ATOM 1473 C CA . GLU A 1 186 ? -7.278 14.081 1.165 1.00 94.00 186 GLU A CA 1
ATOM 1474 C C . GLU A 1 186 ? -6.800 13.345 2.425 1.00 94.00 186 GLU A C 1
ATOM 1476 O O . GLU A 1 186 ? -6.806 12.115 2.470 1.00 94.00 186 GLU A O 1
ATOM 1481 N N . LYS A 1 187 ? -6.424 14.077 3.475 1.00 92.00 187 LYS A N 1
ATOM 1482 C CA . LYS A 1 187 ? -6.172 13.512 4.804 1.00 92.00 187 LYS A CA 1
ATOM 1483 C C . LYS A 1 187 ? -7.469 13.500 5.603 1.00 92.00 187 LYS A C 1
ATOM 1485 O O . LYS A 1 187 ? -8.091 14.540 5.833 1.00 92.00 187 LYS A O 1
ATOM 1490 N N . LEU A 1 188 ? -7.861 12.327 6.085 1.00 92.19 188 LEU A N 1
ATOM 1491 C CA . LEU A 1 188 ? -9.031 12.163 6.935 1.00 92.19 188 LEU A CA 1
ATOM 1492 C C . LEU A 1 188 ? -8.640 12.418 8.390 1.00 92.19 188 LEU A C 1
ATOM 1494 O O . LEU A 1 188 ? -8.151 11.536 9.090 1.00 92.19 188 LEU A O 1
ATOM 1498 N N . VAL A 1 189 ? -8.861 13.652 8.845 1.00 88.19 189 VAL A N 1
ATOM 1499 C CA . VAL A 1 189 ? -8.614 14.043 10.238 1.00 88.19 189 VAL A CA 1
ATOM 1500 C C . VAL A 1 189 ? -9.689 13.423 11.144 1.00 88.19 189 VAL A C 1
ATOM 1502 O O . VAL A 1 189 ? -10.880 13.669 10.913 1.00 88.19 189 VAL A O 1
ATOM 1505 N N . PRO A 1 190 ? -9.309 12.639 12.170 1.00 86.00 190 PRO A N 1
ATOM 1506 C CA . PRO A 1 190 ? -10.259 12.110 13.141 1.00 86.00 190 PRO A CA 1
ATOM 1507 C C . PRO A 1 190 ? -11.012 13.239 13.864 1.00 86.00 190 PRO A C 1
ATOM 1509 O O . PRO A 1 190 ? -10.401 14.211 14.304 1.00 86.00 190 PRO A O 1
ATOM 1512 N N . ARG A 1 191 ? -12.340 13.126 14.007 1.00 80.12 191 ARG A N 1
ATOM 1513 C CA . ARG A 1 191 ? -13.183 14.174 14.636 1.00 80.12 191 ARG A CA 1
ATOM 1514 C C . ARG A 1 191 ? -13.000 14.301 16.154 1.00 80.12 191 ARG A C 1
ATOM 1516 O O . ARG A 1 191 ? -13.395 15.308 16.728 1.00 80.12 191 ARG A O 1
ATOM 1523 N N . SER A 1 192 ? -12.433 13.288 16.796 1.00 71.19 192 SER A N 1
ATOM 1524 C CA . SER A 1 192 ? -12.092 13.244 18.220 1.00 71.19 192 SER A CA 1
ATOM 1525 C C . SER A 1 192 ? -10.982 12.211 18.409 1.00 71.19 192 SER A C 1
ATOM 1527 O O . SER A 1 192 ? -10.970 11.209 17.688 1.00 71.19 192 SER A O 1
ATOM 1529 N N . GLY A 1 193 ? -10.049 12.471 19.330 1.00 56.91 193 GLY A N 1
ATOM 1530 C CA . GLY A 1 193 ? -8.859 11.645 19.535 1.00 56.91 193 GLY A CA 1
ATOM 1531 C C . GLY A 1 193 ? -9.209 10.181 19.789 1.00 56.91 193 GLY A C 1
ATOM 1532 O O . GLY A 1 193 ? -10.070 9.876 20.611 1.00 56.91 193 GLY A O 1
ATOM 1533 N N . ALA A 1 194 ? -8.550 9.278 19.069 1.00 58.56 194 ALA A N 1
ATOM 1534 C CA . ALA A 1 194 ? -8.428 7.912 19.541 1.00 58.56 194 ALA A CA 1
ATOM 1535 C C . ALA A 1 194 ? -7.494 7.957 20.751 1.00 58.56 194 ALA A C 1
ATOM 1537 O O . ALA A 1 194 ? -6.324 8.301 20.612 1.00 58.56 194 ALA A O 1
ATOM 1538 N N . GLU A 1 195 ? -8.000 7.658 21.941 1.00 63.78 195 GLU A N 1
ATOM 1539 C CA . GLU A 1 195 ? -7.182 7.659 23.164 1.00 63.78 195 GLU A CA 1
ATOM 1540 C C . GLU A 1 195 ? -6.355 6.374 23.328 1.00 63.78 195 GLU A C 1
ATOM 1542 O O . GLU A 1 195 ? -5.855 6.079 24.410 1.00 63.78 195 GLU A O 1
ATOM 1547 N N . PHE A 1 196 ? -6.210 5.581 22.266 1.00 73.94 196 PHE A N 1
ATOM 1548 C CA . PHE A 1 196 ? -5.447 4.344 22.302 1.00 73.94 196 PHE A CA 1
ATOM 1549 C C . PHE A 1 196 ? -4.234 4.413 21.379 1.00 73.94 196 PHE A C 1
ATOM 1551 O O . PHE A 1 196 ? -4.222 5.096 20.355 1.00 73.94 196 PHE A O 1
ATOM 1558 N N . THR A 1 197 ? -3.184 3.706 21.786 1.00 78.69 197 THR A N 1
ATOM 1559 C CA . THR A 1 197 ? -1.954 3.580 21.001 1.00 78.69 197 THR A CA 1
ATOM 1560 C C . THR A 1 197 ? -2.218 2.721 19.760 1.00 78.69 197 THR A C 1
ATOM 1562 O O . THR A 1 197 ? -3.104 1.874 19.783 1.00 78.69 197 THR A O 1
ATOM 1565 N N . PHE A 1 198 ? -1.466 2.910 18.673 1.00 83.56 198 PHE A N 1
ATOM 1566 C CA . PHE A 1 198 ? -1.619 2.133 17.438 1.00 83.56 198 PHE A CA 1
ATOM 1567 C C . PHE A 1 198 ? -0.339 1.384 17.048 1.00 83.56 198 PHE A C 1
ATOM 1569 O O . PHE A 1 198 ? 0.759 1.843 17.374 1.00 83.56 198 PHE A O 1
ATOM 1576 N N . PRO A 1 199 ? -0.445 0.271 16.293 1.00 82.56 199 PRO A N 1
ATOM 1577 C CA . PRO A 1 199 ? 0.690 -0.254 15.541 1.00 82.56 199 PRO A CA 1
ATOM 1578 C C . PRO A 1 199 ? 1.144 0.805 14.525 1.00 82.56 199 PRO A C 1
ATOM 1580 O O . PRO A 1 199 ? 0.354 1.266 13.707 1.00 82.56 199 PRO A O 1
ATOM 1583 N N . LEU A 1 200 ? 2.408 1.217 14.567 1.00 82.88 200 LEU A N 1
ATOM 1584 C CA . LEU A 1 200 ? 2.900 2.258 13.654 1.00 82.88 200 LEU A CA 1
ATOM 1585 C C . LEU A 1 200 ? 3.604 1.676 12.424 1.00 82.88 200 LEU A C 1
ATOM 1587 O O . LEU A 1 200 ? 3.788 2.370 11.426 1.00 82.88 200 LEU A O 1
ATOM 1591 N N . VAL A 1 201 ? 3.972 0.394 12.479 1.00 83.81 201 VAL A N 1
ATOM 1592 C CA . VAL A 1 201 ? 4.648 -0.313 11.386 1.00 83.81 201 VAL A CA 1
ATOM 1593 C C . VAL A 1 201 ? 4.138 -1.718 11.199 1.00 83.81 201 VAL A C 1
ATOM 1595 O O . VAL A 1 201 ? 3.686 -2.353 12.151 1.00 83.81 201 VAL A O 1
ATOM 1598 N N . LYS A 1 202 ? 4.347 -2.244 9.987 1.00 86.44 202 LYS A N 1
ATOM 1599 C CA . LYS A 1 202 ? 4.119 -3.656 9.645 1.00 86.44 202 LYS A CA 1
ATOM 1600 C C . LYS A 1 202 ? 2.674 -4.102 9.873 1.00 86.44 202 LYS A C 1
ATOM 1602 O O . LYS A 1 202 ? 2.407 -5.296 9.887 1.00 86.44 202 LYS A O 1
ATOM 1607 N N . HIS A 1 203 ? 1.746 -3.163 10.023 1.00 90.06 203 HIS A N 1
ATOM 1608 C CA . HIS A 1 203 ? 0.323 -3.434 9.952 1.00 90.06 203 HIS A CA 1
ATOM 1609 C C . HIS A 1 203 ? -0.111 -3.558 8.491 1.00 90.06 203 HIS A C 1
ATOM 1611 O O . HIS A 1 203 ? 0.554 -3.081 7.564 1.00 90.06 203 HIS A O 1
ATOM 1617 N N . GLN A 1 204 ? -1.240 -4.219 8.299 1.00 91.56 204 GLN A N 1
ATOM 1618 C CA . GLN A 1 204 ? -1.985 -4.255 7.047 1.00 91.56 204 GLN A CA 1
ATOM 1619 C C . GLN A 1 204 ? -3.353 -3.629 7.279 1.00 91.56 204 GLN A C 1
ATOM 1621 O O . GLN A 1 204 ? -3.803 -3.525 8.424 1.00 91.56 204 GLN A O 1
ATOM 1626 N N . ILE A 1 205 ? -4.029 -3.253 6.197 1.00 93.38 205 ILE A N 1
ATOM 1627 C CA . ILE A 1 205 ? -5.425 -2.836 6.283 1.00 93.38 205 ILE A CA 1
ATOM 1628 C C . ILE A 1 205 ? -6.310 -3.572 5.297 1.00 93.38 205 ILE A C 1
ATOM 1630 O O . ILE A 1 205 ? -5.874 -4.005 4.233 1.00 93.38 205 ILE A O 1
ATOM 1634 N N . VAL A 1 206 ? -7.590 -3.615 5.639 1.00 94.00 206 VAL A N 1
ATOM 1635 C CA . VAL A 1 206 ? -8.676 -3.888 4.703 1.00 94.00 206 VAL A CA 1
ATOM 1636 C C . VAL A 1 206 ? -9.654 -2.730 4.773 1.00 94.00 206 VAL A C 1
ATOM 1638 O O . VAL A 1 206 ? -9.969 -2.252 5.862 1.00 94.00 206 VAL A O 1
ATOM 1641 N N . VAL A 1 207 ? -10.151 -2.295 3.616 1.00 94.94 207 VAL A N 1
ATOM 1642 C CA . VAL A 1 207 ? -11.292 -1.381 3.558 1.00 94.94 207 VAL A CA 1
ATOM 1643 C C . VAL A 1 207 ? -12.527 -2.168 3.166 1.00 94.94 207 VAL A C 1
ATOM 1645 O O . VAL A 1 207 ? -12.576 -2.774 2.099 1.00 94.94 207 VAL A O 1
ATOM 1648 N N . TYR A 1 208 ? -13.524 -2.163 4.042 1.00 94.88 208 TYR A N 1
ATOM 1649 C CA . TYR A 1 208 ? -14.784 -2.860 3.836 1.00 94.88 208 TYR A CA 1
ATOM 1650 C C . TYR A 1 208 ? -15.912 -2.080 4.513 1.00 94.88 208 TYR A C 1
ATOM 1652 O O . TYR A 1 208 ? -15.737 -1.588 5.623 1.00 94.88 208 TYR A O 1
ATOM 1660 N N . ASP A 1 209 ? -17.046 -1.925 3.827 1.00 94.31 209 ASP A N 1
ATOM 1661 C CA . ASP A 1 209 ? -18.230 -1.205 4.327 1.00 94.31 209 ASP A CA 1
ATOM 1662 C C . ASP A 1 209 ? -17.917 0.170 4.958 1.00 94.31 209 ASP A C 1
ATOM 1664 O O . ASP A 1 209 ? -18.257 0.472 6.100 1.00 94.31 209 ASP A O 1
ATOM 1668 N N . ASN A 1 210 ? -17.186 1.008 4.212 1.00 95.44 210 ASN A N 1
ATOM 1669 C CA . ASN A 1 210 ? -16.734 2.337 4.648 1.00 95.44 210 ASN A CA 1
ATOM 1670 C C . ASN A 1 210 ? -15.905 2.349 5.947 1.00 95.44 210 ASN A C 1
ATOM 1672 O O . ASN A 1 210 ? -15.815 3.379 6.620 1.00 95.44 210 ASN A O 1
ATOM 1676 N N . LYS A 1 211 ? -15.269 1.232 6.298 1.00 96.19 211 LYS A N 1
ATOM 1677 C CA . LYS A 1 211 ? -14.394 1.115 7.464 1.00 96.19 211 LYS A CA 1
ATOM 1678 C C . LYS A 1 211 ? -13.018 0.620 7.053 1.00 96.19 211 LYS A C 1
ATOM 1680 O O . LYS A 1 211 ? -12.892 -0.218 6.166 1.00 96.19 211 LYS A O 1
ATOM 1685 N N . VAL A 1 212 ? -11.989 1.147 7.707 1.00 95.50 212 VAL A N 1
ATOM 1686 C CA . VAL A 1 212 ? -10.608 0.668 7.624 1.00 95.50 212 VAL A CA 1
ATOM 1687 C C . VAL A 1 212 ? -10.355 -0.221 8.830 1.00 95.50 212 VAL A C 1
ATOM 1689 O O . VAL A 1 212 ? -10.362 0.270 9.954 1.00 95.50 212 VAL A O 1
ATOM 1692 N N . PHE A 1 213 ? -10.119 -1.505 8.603 1.00 95.19 213 PHE A N 1
ATOM 1693 C CA . PHE A 1 213 ? -9.742 -2.467 9.635 1.00 95.19 213 PHE A CA 1
ATOM 1694 C C . PHE A 1 213 ? -8.228 -2.622 9.637 1.00 95.19 213 PHE A C 1
ATOM 1696 O O . PHE A 1 213 ? -7.646 -2.886 8.584 1.00 95.19 213 PHE A O 1
ATOM 1703 N N . VAL A 1 214 ? -7.594 -2.454 10.795 1.00 94.12 214 VAL A N 1
ATOM 1704 C CA . VAL A 1 214 ? -6.138 -2.551 10.949 1.00 94.12 214 VAL A CA 1
ATOM 1705 C C . VAL A 1 214 ? -5.776 -3.904 11.541 1.00 94.12 214 VAL A C 1
ATOM 1707 O O . VAL A 1 214 ? -6.287 -4.285 12.591 1.00 94.12 214 VAL A O 1
ATOM 1710 N N . PHE A 1 215 ? -4.852 -4.603 10.889 1.00 93.12 215 PHE A N 1
ATOM 1711 C CA . PHE A 1 215 ? -4.400 -5.929 11.292 1.00 93.12 215 PHE A CA 1
ATOM 1712 C C . PHE A 1 215 ? -2.912 -5.922 11.614 1.00 93.12 215 PHE A C 1
ATOM 1714 O O . PHE A 1 215 ? -2.082 -5.614 10.752 1.00 93.12 215 PHE A O 1
ATOM 1721 N N . GLY A 1 216 ? -2.586 -6.353 12.830 1.00 91.50 216 GLY A N 1
ATOM 1722 C CA . GLY A 1 216 ? -1.217 -6.612 13.242 1.00 91.50 216 GLY A CA 1
ATOM 1723 C C . GLY A 1 216 ? -0.309 -5.384 13.233 1.00 91.50 216 GLY A C 1
ATOM 1724 O O . GLY A 1 216 ? -0.747 -4.237 13.205 1.00 91.50 216 GLY A O 1
ATOM 1725 N N . GLY A 1 217 ? 0.993 -5.641 13.245 1.00 89.44 217 GLY A N 1
ATOM 1726 C CA . GLY A 1 217 ? 2.030 -4.617 13.283 1.00 89.44 217 GLY A CA 1
ATOM 1727 C C . GLY A 1 217 ? 2.570 -4.372 14.687 1.00 89.44 217 GLY A C 1
ATOM 1728 O O . GLY A 1 217 ? 2.205 -5.051 15.642 1.00 89.44 217 GLY A O 1
ATOM 1729 N N . SER A 1 218 ? 3.491 -3.422 14.814 1.00 85.25 218 SER A N 1
ATOM 1730 C CA . SER A 1 218 ? 4.197 -3.169 16.071 1.00 85.25 218 SER A CA 1
ATOM 1731 C C . SER A 1 218 ? 4.012 -1.744 16.564 1.00 85.25 218 SER A C 1
ATOM 1733 O O . SER A 1 218 ? 4.185 -0.774 15.826 1.00 85.25 218 SER A O 1
ATOM 1735 N N . VAL A 1 219 ? 3.708 -1.651 17.855 1.00 79.88 219 VAL A N 1
ATOM 1736 C CA . VAL A 1 219 ? 3.642 -0.410 18.631 1.00 79.88 219 VAL A CA 1
ATOM 1737 C C . VAL A 1 219 ? 5.039 0.044 19.082 1.00 79.88 219 VAL A C 1
ATOM 1739 O O . VAL A 1 219 ? 5.309 1.236 19.199 1.00 79.88 219 VAL A O 1
ATOM 1742 N N . ASN A 1 220 ? 5.951 -0.909 19.312 1.00 74.94 220 ASN A N 1
ATOM 1743 C CA . ASN A 1 220 ? 7.219 -0.676 20.013 1.00 74.94 220 ASN A CA 1
ATOM 1744 C C . ASN A 1 220 ? 8.470 -0.810 19.124 1.00 74.94 220 ASN A C 1
ATOM 1746 O O . ASN A 1 220 ? 9.585 -0.751 19.640 1.00 74.94 220 ASN A O 1
ATOM 1750 N N . PHE A 1 221 ? 8.322 -0.992 17.805 1.00 71.75 221 PHE A N 1
ATOM 1751 C CA . PHE A 1 221 ? 9.441 -1.323 16.905 1.00 71.75 221 PHE A CA 1
ATOM 1752 C C . PHE A 1 221 ? 10.609 -0.326 16.986 1.00 71.75 221 PHE A C 1
ATOM 1754 O O . PHE A 1 221 ? 11.760 -0.737 17.098 1.00 71.75 221 PHE A O 1
ATOM 1761 N N . MET A 1 222 ? 10.312 0.978 16.998 1.00 65.25 222 MET A N 1
ATOM 1762 C CA . MET A 1 222 ? 11.326 2.043 17.098 1.00 65.25 222 MET A CA 1
ATOM 1763 C C . MET A 1 222 ? 11.438 2.663 18.501 1.00 65.25 222 MET A C 1
ATOM 1765 O O . MET A 1 222 ? 12.370 3.419 18.766 1.00 65.25 222 MET A O 1
ATOM 1769 N N . ARG A 1 223 ? 10.494 2.389 19.412 1.00 64.69 223 ARG A N 1
ATOM 1770 C CA . ARG A 1 223 ? 10.424 2.998 20.753 1.00 64.69 223 ARG A CA 1
ATOM 1771 C C . ARG A 1 223 ? 9.985 1.947 21.775 1.00 64.69 223 ARG A C 1
ATOM 1773 O O . ARG A 1 223 ? 8.833 1.542 21.778 1.00 64.69 223 ARG A O 1
ATOM 1780 N N . ARG A 1 224 ? 10.894 1.520 22.659 1.00 55.69 224 ARG A N 1
ATOM 1781 C CA . ARG A 1 224 ? 10.726 0.319 23.507 1.00 55.69 224 ARG A CA 1
ATOM 1782 C C . ARG A 1 224 ? 9.709 0.403 24.669 1.00 55.69 224 ARG A C 1
ATOM 1784 O O . ARG A 1 224 ? 9.501 -0.615 25.310 1.00 55.69 224 ARG A O 1
ATOM 1791 N N . ASN A 1 225 ? 9.035 1.532 24.923 1.00 57.16 225 ASN A N 1
ATOM 1792 C CA . ASN A 1 225 ? 8.272 1.748 26.173 1.00 57.16 225 ASN A CA 1
ATOM 1793 C C . ASN A 1 225 ? 6.817 2.254 25.988 1.00 57.16 225 ASN A C 1
ATOM 1795 O O . ASN A 1 225 ? 6.357 3.058 26.793 1.00 57.16 225 ASN A O 1
ATOM 1799 N N . ARG A 1 226 ? 6.077 1.864 24.937 1.00 61.69 226 ARG A N 1
ATOM 1800 C CA . ARG A 1 226 ? 4.739 2.442 24.630 1.00 61.69 226 ARG A CA 1
ATOM 1801 C C . ARG A 1 226 ? 3.547 1.504 24.839 1.00 61.69 226 ARG A C 1
ATOM 1803 O O . ARG A 1 226 ? 2.468 1.735 24.310 1.00 61.69 226 ARG A O 1
ATOM 1810 N N . SER A 1 227 ? 3.728 0.437 25.610 1.00 56.59 227 SER A N 1
ATOM 1811 C CA . SER A 1 227 ? 2.814 -0.710 25.587 1.00 56.59 227 SER A CA 1
ATOM 1812 C C . SER A 1 227 ? 1.536 -0.594 26.428 1.00 56.59 227 SER A C 1
ATOM 1814 O O . SER A 1 227 ? 0.724 -1.510 26.364 1.00 56.59 227 SER A O 1
ATOM 1816 N N . GLU A 1 228 ? 1.335 0.444 27.237 1.00 61.34 228 GLU A N 1
ATOM 1817 C CA . GLU A 1 228 ? 0.330 0.337 28.311 1.00 61.34 228 GLU A CA 1
ATOM 1818 C C . GLU A 1 228 ? -1.127 0.543 27.859 1.00 61.34 228 GLU A C 1
ATOM 1820 O O . GLU A 1 228 ? -2.036 0.092 28.549 1.00 61.34 228 GLU A O 1
ATOM 1825 N N . THR A 1 229 ? -1.379 1.162 26.696 1.00 72.19 229 THR A N 1
ATOM 1826 C CA . THR A 1 229 ? -2.756 1.479 26.248 1.00 72.19 229 THR A CA 1
ATOM 1827 C C . THR A 1 229 ? -3.188 0.814 24.941 1.00 72.19 229 THR A C 1
ATOM 1829 O O . THR A 1 229 ? -4.320 1.016 24.501 1.00 72.19 229 THR A O 1
ATOM 1832 N N . PHE A 1 230 ? -2.322 0.029 24.291 1.00 81.69 230 PHE A N 1
ATOM 1833 C CA . PHE A 1 230 ? -2.728 -0.729 23.106 1.00 81.69 230 PHE A CA 1
ATOM 1834 C C . PHE A 1 230 ? -3.521 -1.973 23.520 1.00 81.69 230 PHE A C 1
ATOM 1836 O O . PHE A 1 230 ? -3.042 -2.766 24.323 1.00 81.69 230 PHE A O 1
ATOM 1843 N N . GLN A 1 231 ? -4.717 -2.141 22.956 1.00 80.56 231 GLN A N 1
ATOM 1844 C CA . GLN A 1 231 ? -5.644 -3.233 23.289 1.00 80.56 231 GLN A CA 1
ATOM 1845 C C . GLN A 1 231 ? -6.103 -4.010 22.044 1.00 80.56 231 GLN A C 1
ATOM 1847 O O . GLN A 1 231 ? -7.102 -4.722 22.089 1.00 80.56 231 GLN A O 1
ATOM 1852 N N . GLY A 1 232 ? -5.421 -3.834 20.908 1.00 85.25 232 GLY A N 1
ATOM 1853 C CA . GLY A 1 232 ? -5.791 -4.521 19.677 1.00 85.25 232 GLY A CA 1
ATOM 1854 C C . GLY A 1 232 ? -5.424 -5.998 19.723 1.00 85.25 232 GLY A C 1
ATOM 1855 O O . GLY A 1 232 ? -4.298 -6.362 20.053 1.00 85.25 232 GLY A O 1
ATOM 1856 N N . THR A 1 233 ? -6.380 -6.832 19.339 1.00 92.25 233 THR A N 1
ATOM 1857 C CA . THR A 1 233 ? -6.240 -8.283 19.192 1.00 92.25 233 THR A CA 1
ATOM 1858 C C . THR A 1 233 ? -6.989 -8.721 17.933 1.00 92.25 233 THR A C 1
ATOM 1860 O O . THR A 1 233 ? -7.721 -7.928 17.339 1.00 92.25 233 THR A O 1
ATOM 1863 N N . LEU A 1 234 ? -6.852 -9.972 17.492 1.00 92.00 234 LEU A N 1
ATOM 1864 C CA . LEU A 1 234 ? -7.670 -10.473 16.382 1.00 92.00 234 LEU A CA 1
ATOM 1865 C C . LEU A 1 234 ? -9.163 -10.574 16.738 1.00 92.00 234 LEU A C 1
ATOM 1867 O O . LEU A 1 234 ? -9.989 -10.549 15.829 1.00 92.00 234 LEU A O 1
ATOM 1871 N N . ALA A 1 235 ? -9.521 -10.646 18.024 1.00 93.31 235 ALA A N 1
ATOM 1872 C CA . ALA A 1 235 ? -10.905 -10.517 18.481 1.00 93.31 235 ALA A CA 1
ATOM 1873 C C . ALA A 1 235 ? -11.388 -9.057 18.553 1.00 93.31 235 ALA A C 1
ATOM 1875 O O . ALA A 1 235 ? -12.591 -8.819 18.511 1.00 93.31 235 ALA A O 1
ATOM 1876 N N . SER A 1 236 ? -10.483 -8.077 18.627 1.00 94.44 236 SER A N 1
ATOM 1877 C CA . SER A 1 236 ? -10.809 -6.659 18.808 1.00 94.44 236 SER A CA 1
ATOM 1878 C C . SER A 1 236 ? -9.892 -5.777 17.954 1.00 94.44 236 SER A C 1
ATOM 1880 O O . SER A 1 236 ? -8.811 -5.363 18.378 1.00 94.44 236 SER A O 1
ATOM 1882 N N . LEU A 1 237 ? -10.321 -5.475 16.727 1.00 94.31 237 LEU A N 1
ATOM 1883 C CA . LEU A 1 237 ? -9.490 -4.781 15.737 1.00 94.31 237 LEU A CA 1
ATOM 1884 C C . LEU A 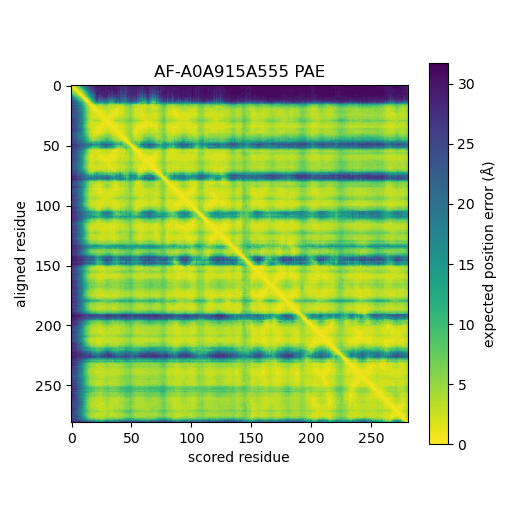1 237 ? -9.657 -3.256 15.799 1.00 94.31 237 LEU A C 1
ATOM 1886 O O . LEU A 1 237 ? -10.796 -2.772 15.738 1.00 94.31 237 LEU A O 1
ATOM 1890 N N . PRO A 1 238 ? -8.561 -2.469 15.794 1.00 94.19 238 PRO A N 1
ATOM 1891 C CA . PRO A 1 238 ? -8.635 -1.036 15.536 1.00 94.19 238 PRO A CA 1
ATOM 1892 C C . PRO A 1 238 ? -9.319 -0.771 14.194 1.00 94.19 238 PRO A C 1
ATOM 1894 O O . PRO A 1 238 ? -8.920 -1.297 13.154 1.00 94.19 238 PRO A O 1
ATOM 1897 N N . THR A 1 239 ? -10.367 0.045 14.223 1.00 94.50 239 THR A N 1
ATOM 1898 C CA . THR A 1 239 ? -11.221 0.309 13.067 1.00 94.50 239 THR A CA 1
ATOM 1899 C C . THR A 1 239 ? -11.482 1.800 12.918 1.00 94.50 239 THR A C 1
ATOM 1901 O O . THR A 1 239 ? -11.965 2.442 13.854 1.00 94.50 239 THR A O 1
ATOM 1904 N N . PHE A 1 240 ? -11.207 2.347 11.735 1.00 95.06 240 PHE A N 1
ATOM 1905 C CA . PHE A 1 240 ? -11.532 3.727 11.385 1.00 95.06 240 PHE A CA 1
ATOM 1906 C C . PHE A 1 240 ? -12.765 3.779 10.491 1.00 95.06 240 PHE A C 1
ATOM 1908 O O . PHE A 1 240 ? -12.772 3.232 9.392 1.00 95.06 240 PHE A O 1
ATOM 1915 N N . ASP A 1 241 ? -13.804 4.466 10.939 1.00 95.31 241 ASP A N 1
ATOM 1916 C CA . ASP A 1 241 ? -15.008 4.703 10.153 1.00 95.31 241 ASP A CA 1
ATOM 1917 C C . ASP A 1 241 ? -14.807 5.917 9.233 1.00 95.31 241 ASP A C 1
ATOM 1919 O O . ASP A 1 241 ? -14.624 7.042 9.704 1.00 95.31 241 ASP A O 1
ATOM 1923 N N . LEU A 1 242 ? -14.833 5.697 7.915 1.00 94.94 242 LEU A N 1
ATOM 1924 C CA . LEU A 1 242 ? -14.527 6.715 6.903 1.00 94.94 242 LEU A CA 1
ATOM 1925 C C . LEU A 1 242 ? -15.601 7.811 6.815 1.00 94.94 242 LEU A C 1
ATOM 1927 O O . LEU A 1 242 ? -15.290 8.937 6.426 1.00 94.94 242 LEU A O 1
ATOM 1931 N N . LEU A 1 243 ? -16.849 7.512 7.193 1.00 93.88 243 LEU A N 1
ATOM 1932 C CA . LEU A 1 243 ? -17.967 8.460 7.131 1.00 93.88 243 LEU A CA 1
ATOM 1933 C C . LEU A 1 243 ? -17.965 9.397 8.339 1.00 93.88 243 LEU A C 1
ATOM 1935 O O . LEU A 1 243 ? -18.022 10.623 8.215 1.00 93.88 243 LEU A O 1
ATOM 1939 N N . THR A 1 244 ? -17.891 8.813 9.531 1.00 93.81 244 THR A N 1
ATOM 1940 C CA . THR A 1 244 ? -17.911 9.547 10.799 1.00 93.81 244 THR A CA 1
ATOM 1941 C C . THR A 1 244 ? -16.537 10.089 11.179 1.00 93.81 244 THR A C 1
ATOM 1943 O O . THR A 1 244 ? -16.464 10.987 12.020 1.00 93.81 244 THR A O 1
ATOM 1946 N N . LYS A 1 245 ? -15.468 9.598 10.536 1.00 93.69 245 LYS A N 1
ATOM 1947 C CA . LYS A 1 245 ? -14.061 9.924 10.807 1.00 93.69 245 LYS A CA 1
ATOM 1948 C C . LYS A 1 245 ? -13.707 9.657 12.273 1.00 93.69 245 LYS A C 1
ATOM 1950 O O . LYS A 1 245 ? -13.177 10.530 12.964 1.00 93.69 245 LYS A O 1
ATOM 1955 N N . LYS A 1 246 ? -14.066 8.467 12.765 1.00 92.44 246 LYS A N 1
ATOM 1956 C CA . LYS A 1 246 ? -13.857 8.041 14.156 1.00 92.44 246 LYS A CA 1
ATOM 1957 C C . LYS A 1 246 ? -13.157 6.693 14.226 1.00 92.44 246 LYS A C 1
ATOM 1959 O O . LYS A 1 246 ? -13.488 5.774 13.483 1.00 92.44 246 LYS A O 1
ATOM 1964 N N . TRP A 1 247 ? -12.228 6.590 15.167 1.00 92.75 247 TRP A N 1
ATOM 1965 C CA . TRP A 1 247 ? -11.618 5.330 15.563 1.00 92.75 247 TRP A CA 1
ATOM 1966 C C . TRP A 1 247 ? -12.473 4.623 16.615 1.00 92.75 247 TRP A C 1
ATOM 1968 O O . TRP A 1 247 ? -13.092 5.261 17.465 1.00 92.75 247 TRP A O 1
ATOM 1978 N N . SER A 1 248 ? -12.494 3.299 16.551 1.00 92.44 248 SER A N 1
ATOM 1979 C CA . SER A 1 248 ? -13.153 2.402 17.503 1.00 92.44 248 SER A CA 1
ATOM 1980 C C . SER A 1 248 ? -12.500 1.021 17.437 1.00 92.44 248 SER A C 1
ATOM 1982 O O . SER A 1 248 ? -11.645 0.789 16.581 1.00 92.44 248 SER A O 1
ATOM 1984 N N . TYR A 1 249 ? -12.909 0.104 18.310 1.00 92.88 249 TYR A N 1
ATOM 1985 C CA . TYR A 1 249 ? -12.581 -1.311 18.174 1.00 92.88 249 TYR A CA 1
ATOM 1986 C C . TYR A 1 249 ? -13.782 -2.076 17.623 1.00 92.88 249 TYR A C 1
ATOM 1988 O O . TYR A 1 249 ? -14.884 -1.972 18.167 1.00 92.88 249 TYR A O 1
ATOM 1996 N N . THR A 1 250 ? -13.568 -2.858 16.565 1.00 94.31 250 THR A N 1
ATOM 1997 C CA . THR A 1 250 ? -14.579 -3.792 16.059 1.00 94.31 250 THR A CA 1
ATOM 1998 C C . THR A 1 250 ? -14.338 -5.167 16.654 1.00 94.31 250 THR A C 1
ATOM 2000 O O . THR A 1 250 ? -13.259 -5.737 16.492 1.00 94.31 250 THR A O 1
ATOM 2003 N N . GLN A 1 251 ? -15.366 -5.704 17.309 1.00 94.81 251 GLN A N 1
ATOM 2004 C CA . GLN A 1 251 ? -15.351 -7.072 17.813 1.00 94.81 251 GLN A CA 1
ATOM 2005 C C . GLN A 1 251 ? -15.501 -8.062 16.657 1.00 94.81 251 GLN A C 1
ATOM 2007 O O . GLN A 1 251 ? -16.381 -7.908 15.807 1.00 94.81 251 GLN A O 1
ATOM 2012 N N . CYS A 1 252 ? -14.638 -9.069 16.629 1.00 90.50 252 CYS A N 1
ATOM 2013 C CA . CYS A 1 252 ? -14.549 -10.051 15.561 1.00 90.50 252 CYS A CA 1
ATOM 2014 C C . CYS A 1 252 ? -14.937 -11.434 16.077 1.00 90.50 252 CYS A C 1
ATOM 2016 O O . CYS A 1 252 ? -14.497 -11.867 17.139 1.00 90.50 252 CYS A O 1
ATOM 2018 N N . ALA A 1 253 ? -15.738 -12.151 15.291 1.00 88.75 253 ALA A N 1
ATOM 2019 C CA . ALA A 1 253 ? -15.996 -13.561 15.537 1.00 88.75 253 ALA A CA 1
ATOM 2020 C C . ALA A 1 253 ? -14.772 -14.372 15.087 1.00 88.75 253 ALA A C 1
ATOM 2022 O O . ALA A 1 253 ? -14.530 -14.526 13.890 1.00 88.75 253 ALA A O 1
ATOM 2023 N N . ILE A 1 254 ? -13.994 -14.866 16.047 1.00 88.12 254 ILE A N 1
ATOM 2024 C CA . ILE A 1 254 ? -12.792 -15.669 15.817 1.00 88.12 254 ILE A CA 1
ATOM 2025 C C . ILE A 1 254 ? -12.745 -16.836 16.808 1.00 88.12 254 ILE A C 1
ATOM 2027 O O . ILE A 1 254 ? -13.308 -16.752 17.897 1.00 88.12 254 ILE A O 1
ATOM 2031 N N . ASP A 1 255 ? -12.099 -17.936 16.417 1.00 89.00 255 ASP A N 1
ATOM 2032 C CA . ASP A 1 255 ? -11.785 -19.048 17.322 1.00 89.00 255 ASP A CA 1
ATOM 2033 C C . ASP A 1 255 ? -11.002 -18.516 18.537 1.00 89.00 255 ASP A C 1
ATOM 2035 O O . ASP A 1 255 ? -10.014 -17.793 18.378 1.00 89.00 255 ASP A O 1
ATOM 2039 N N . GLU A 1 256 ? -11.455 -18.874 19.741 1.00 90.94 256 GLU A N 1
ATOM 2040 C CA . GLU A 1 256 ? -10.943 -18.387 21.027 1.00 90.94 256 GLU A CA 1
ATOM 2041 C C . GLU A 1 256 ? -9.423 -18.546 21.145 1.00 90.94 256 GLU A C 1
ATOM 2043 O O . GLU A 1 256 ? -8.741 -17.660 21.657 1.00 90.94 256 GLU A O 1
ATOM 2048 N N . LYS A 1 257 ? -8.854 -19.612 20.567 1.00 92.31 257 LYS A N 1
ATOM 2049 C CA . LYS A 1 257 ? -7.400 -19.847 20.601 1.00 92.31 257 LYS A CA 1
ATOM 2050 C C . LYS A 1 257 ? -6.578 -18.796 19.842 1.00 92.31 257 LYS A C 1
ATOM 2052 O O . LYS A 1 257 ? -5.366 -18.729 20.023 1.00 92.31 257 LYS A O 1
ATOM 2057 N N . TYR A 1 258 ? -7.214 -18.018 18.967 1.00 89.75 258 TYR A N 1
ATOM 2058 C CA . TYR A 1 258 ? -6.591 -16.938 18.202 1.00 89.75 258 TYR A CA 1
ATOM 2059 C C . TYR A 1 258 ? -7.044 -15.545 18.658 1.00 89.75 258 TYR A C 1
ATOM 2061 O O . TYR A 1 258 ? -6.505 -14.558 18.162 1.00 89.75 258 TYR A O 1
ATOM 2069 N N . ALA A 1 259 ? -8.011 -15.451 19.578 1.00 90.31 259 ALA A N 1
ATOM 2070 C CA . ALA A 1 259 ? -8.659 -14.198 19.966 1.00 90.31 259 ALA A CA 1
ATOM 2071 C C . ALA A 1 259 ? -7.664 -13.138 20.451 1.00 90.31 259 ALA A C 1
ATOM 2073 O O . ALA A 1 259 ? -7.716 -12.000 19.991 1.00 90.31 259 ALA A O 1
ATOM 2074 N N . GLU A 1 260 ? -6.719 -13.541 21.300 1.00 91.38 260 GLU A N 1
ATOM 2075 C CA . GLU A 1 260 ? -5.718 -12.663 21.922 1.00 91.38 260 GLU A CA 1
ATOM 2076 C C . GLU A 1 260 ? -4.469 -12.431 21.058 1.00 91.38 260 GLU A C 1
ATOM 2078 O O . GLU A 1 260 ? -3.530 -11.754 21.478 1.00 91.38 260 GLU A O 1
ATOM 2083 N N . LEU A 1 261 ? -4.410 -12.994 19.846 1.00 91.81 261 LEU A N 1
ATOM 2084 C CA . LEU A 1 261 ? -3.240 -12.817 18.992 1.00 91.81 261 LEU A CA 1
ATOM 2085 C C . LEU A 1 261 ? -3.177 -11.402 18.420 1.00 91.81 261 LEU A C 1
ATOM 2087 O O . LEU A 1 261 ? -4.185 -10.810 18.036 1.00 91.81 261 LEU A O 1
ATOM 2091 N N . TRP A 1 262 ? -1.953 -10.901 18.275 1.00 92.12 262 TRP A N 1
ATOM 2092 C CA . TRP A 1 262 ? -1.657 -9.700 17.509 1.00 92.12 262 TRP A CA 1
ATOM 2093 C C . TRP A 1 262 ? -0.413 -9.933 16.639 1.00 92.12 262 TRP A C 1
ATOM 2095 O O . TRP A 1 262 ? 0.712 -9.870 17.141 1.00 92.12 262 TRP A O 1
ATOM 2105 N N . PRO A 1 263 ? -0.582 -10.259 15.345 1.00 91.25 263 PRO A N 1
ATOM 2106 C CA . PRO A 1 263 ? 0.533 -10.687 14.508 1.00 91.25 263 PRO A CA 1
ATOM 2107 C C . PRO A 1 263 ? 1.453 -9.527 14.126 1.00 91.25 263 PRO A C 1
ATOM 2109 O O . PRO A 1 263 ? 1.004 -8.409 13.871 1.00 91.25 263 PRO A O 1
ATOM 2112 N N . PHE A 1 264 ? 2.748 -9.799 13.989 1.00 88.44 264 PHE A N 1
ATOM 2113 C CA . PHE A 1 264 ? 3.688 -8.853 13.397 1.00 88.44 264 PHE A CA 1
ATOM 2114 C C . PHE A 1 264 ? 3.822 -9.118 11.895 1.00 88.44 264 PHE A C 1
ATOM 2116 O O . PHE A 1 264 ? 4.139 -10.229 11.494 1.00 88.44 264 PHE A O 1
ATOM 2123 N N . ALA A 1 265 ? 3.624 -8.090 11.062 1.00 88.12 265 ALA A N 1
ATOM 2124 C CA . ALA A 1 265 ? 3.744 -8.207 9.606 1.00 88.12 265 ALA A CA 1
ATOM 2125 C C . ALA A 1 265 ? 2.836 -9.277 8.959 1.00 88.12 265 ALA A C 1
ATOM 2127 O O . ALA A 1 265 ? 3.318 -10.022 8.098 1.00 88.12 265 ALA A O 1
ATOM 2128 N N . PRO A 1 266 ? 1.533 -9.358 9.314 1.00 91.44 266 PRO A N 1
ATOM 2129 C CA . PRO A 1 266 ? 0.650 -10.319 8.669 1.00 91.44 266 PRO A CA 1
ATOM 2130 C C . PRO A 1 266 ? 0.539 -10.029 7.167 1.00 91.44 266 PRO A C 1
ATOM 2132 O O . PRO A 1 266 ? 0.759 -8.905 6.710 1.00 91.44 266 PRO A O 1
ATOM 2135 N N . SER A 1 267 ? 0.138 -11.033 6.394 1.00 89.62 267 SER A N 1
ATOM 2136 C CA . SER A 1 267 ? -0.427 -10.821 5.058 1.00 89.62 267 SER A CA 1
ATOM 2137 C C . SER A 1 267 ? -1.939 -10.936 5.143 1.00 89.62 267 SER A C 1
ATOM 2139 O O . SER A 1 267 ? -2.453 -11.874 5.750 1.00 89.62 267 SER A O 1
ATOM 2141 N N . VAL A 1 268 ? -2.644 -9.975 4.549 1.00 91.06 268 VAL A N 1
ATOM 2142 C CA . VAL A 1 268 ? -4.102 -9.873 4.643 1.00 91.06 268 VAL A CA 1
ATOM 2143 C C . VAL A 1 268 ? -4.694 -9.749 3.250 1.00 91.06 268 VAL A C 1
ATOM 2145 O O . VAL A 1 268 ? -4.207 -8.968 2.435 1.00 91.06 268 VAL A O 1
ATOM 2148 N N . VAL A 1 269 ? -5.743 -10.520 2.972 1.00 91.12 269 VAL A N 1
ATOM 2149 C CA . VAL A 1 269 ? -6.496 -10.442 1.717 1.00 91.12 269 VAL A CA 1
ATOM 2150 C C . VAL A 1 269 ? -7.993 -10.482 1.99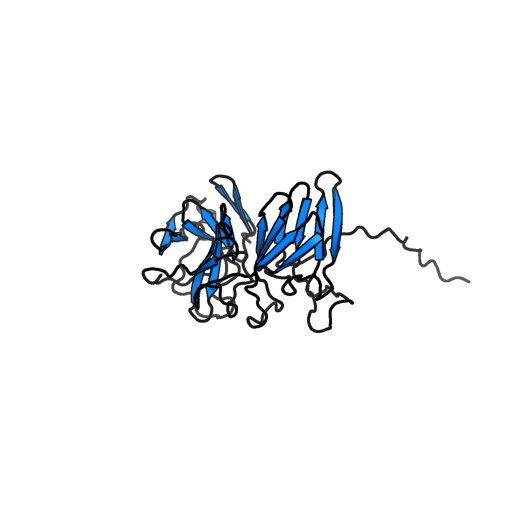9 1.00 91.12 269 VAL A C 1
ATOM 2152 O O . VAL A 1 269 ? -8.467 -11.296 2.788 1.00 91.12 269 VAL A O 1
ATOM 2155 N N . LEU A 1 270 ? -8.740 -9.590 1.351 1.00 91.81 270 LEU A N 1
ATOM 2156 C CA . LEU A 1 270 ? -10.200 -9.584 1.368 1.00 91.81 270 LEU A CA 1
ATOM 2157 C C . LEU A 1 270 ? -10.714 -10.331 0.132 1.00 91.81 270 LEU A C 1
ATOM 2159 O O . LEU A 1 270 ? -10.386 -9.958 -0.994 1.00 91.81 270 LEU A O 1
ATOM 2163 N N . VAL A 1 271 ? -11.548 -11.351 0.334 1.00 92.06 271 VAL A N 1
ATOM 2164 C CA . VAL A 1 271 ? -12.249 -12.067 -0.741 1.00 92.06 271 VAL A CA 1
ATOM 2165 C C . VAL A 1 271 ? -13.742 -12.074 -0.428 1.00 92.06 271 VAL A C 1
ATOM 2167 O O . VAL A 1 271 ? -14.203 -12.722 0.515 1.00 92.06 271 VAL A O 1
ATOM 2170 N N . GLY A 1 272 ? -14.512 -11.321 -1.216 1.00 91.12 272 GLY A N 1
ATOM 2171 C CA . GLY A 1 272 ? -15.926 -11.078 -0.938 1.00 91.12 272 GLY A CA 1
ATOM 2172 C C . GLY A 1 272 ? -16.105 -10.379 0.412 1.00 91.12 272 GLY A C 1
ATOM 2173 O O . GLY A 1 272 ? -15.664 -9.247 0.586 1.00 91.12 272 GLY A O 1
ATOM 2174 N N . HIS A 1 273 ? -16.729 -11.074 1.362 1.00 91.06 273 HIS A N 1
ATOM 2175 C CA . HIS A 1 273 ? -16.993 -10.586 2.722 1.00 91.06 273 HIS A CA 1
ATOM 2176 C C . HIS A 1 273 ? -16.068 -11.207 3.783 1.00 91.06 273 HIS A C 1
ATOM 2178 O O . HIS A 1 273 ? -16.313 -11.052 4.975 1.00 91.06 273 HIS A O 1
ATOM 2184 N N . HIS A 1 274 ? -15.028 -11.935 3.363 1.00 91.12 274 HIS A N 1
ATOM 2185 C CA . HIS A 1 274 ? -14.132 -12.660 4.261 1.00 91.12 274 HIS A CA 1
ATOM 2186 C C . HIS A 1 274 ? -12.713 -12.117 4.167 1.00 91.12 274 HIS A C 1
ATOM 2188 O O . HIS A 1 274 ? -12.173 -11.935 3.074 1.00 91.12 274 HIS A O 1
ATOM 2194 N N . VAL A 1 275 ? -12.099 -11.902 5.327 1.00 91.31 275 VAL A N 1
ATOM 2195 C CA . VAL A 1 275 ? -10.686 -11.552 5.437 1.00 91.31 275 VAL A CA 1
ATOM 2196 C C . VAL A 1 275 ? -9.894 -12.813 5.756 1.00 91.31 275 VAL A C 1
ATOM 2198 O O . VAL A 1 275 ? -10.192 -13.515 6.719 1.00 91.31 275 VAL A O 1
ATOM 2201 N N . PHE A 1 276 ? -8.873 -13.087 4.953 1.00 91.81 276 PHE A N 1
ATOM 2202 C CA . PHE A 1 276 ? -7.909 -14.152 5.189 1.00 91.81 276 PHE A CA 1
ATOM 2203 C C . PHE A 1 276 ? -6.608 -13.531 5.667 1.00 91.81 276 PHE A C 1
ATOM 2205 O O . PHE A 1 276 ? -6.133 -12.547 5.093 1.00 91.81 276 PHE A O 1
ATOM 2212 N N . LEU A 1 277 ? -6.035 -14.122 6.709 1.00 90.94 277 LEU A N 1
ATOM 2213 C CA . LEU A 1 277 ? -4.831 -13.626 7.349 1.00 90.94 277 LEU A CA 1
ATOM 2214 C C . LEU A 1 277 ? -3.797 -14.750 7.465 1.00 90.94 277 LEU A C 1
ATOM 2216 O O . LEU A 1 277 ? -4.123 -15.866 7.866 1.00 90.94 277 LEU A O 1
ATOM 2220 N N . THR A 1 278 ? -2.552 -14.461 7.088 1.00 90.31 278 THR A N 1
ATOM 2221 C CA . THR A 1 278 ? -1.418 -15.396 7.166 1.00 90.31 278 THR A CA 1
ATOM 2222 C C . THR A 1 278 ? -0.206 -14.724 7.817 1.00 90.31 278 THR A C 1
ATOM 2224 O O . THR A 1 278 ? -0.150 -13.497 7.913 1.00 90.31 278 THR A O 1
ATOM 2227 N N . GLY A 1 279 ? 0.762 -15.522 8.286 1.00 82.81 279 GLY A N 1
ATOM 2228 C CA . GLY A 1 279 ? 1.924 -15.013 9.032 1.00 82.81 279 GLY A CA 1
ATOM 2229 C C . GLY A 1 279 ? 1.628 -14.765 10.516 1.00 82.81 279 GLY A C 1
ATOM 2230 O O . GLY A 1 279 ? 1.980 -13.722 11.047 1.00 82.81 279 GLY A O 1
ATOM 2231 N N . LEU A 1 280 ? 0.932 -15.707 11.163 1.00 69.88 280 LEU A N 1
ATOM 2232 C CA . LEU A 1 280 ? 0.514 -15.648 12.574 1.00 69.88 280 LEU A CA 1
ATOM 2233 C C . LEU A 1 280 ? 1.586 -16.120 13.582 1.00 69.88 280 LEU A C 1
ATOM 2235 O O . 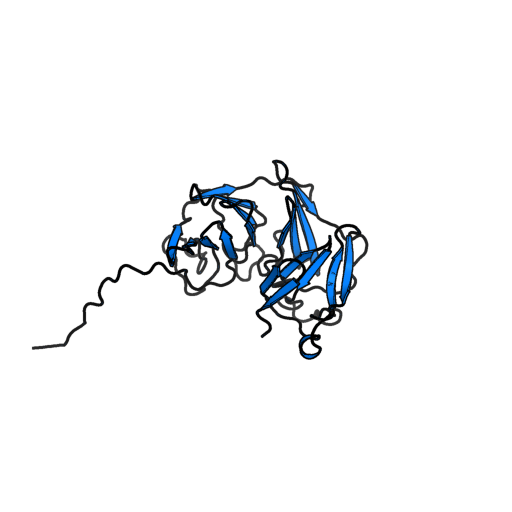LEU A 1 280 ? 1.254 -16.316 14.750 1.00 69.88 280 LEU A O 1
ATOM 2239 N N . LEU A 1 281 ? 2.823 -16.354 13.134 1.00 55.84 281 LEU A N 1
ATOM 2240 C CA . LEU A 1 281 ? 3.913 -16.923 13.939 1.00 55.84 281 LEU A CA 1
ATOM 2241 C C . LEU A 1 281 ? 4.918 -15.854 14.368 1.00 55.84 281 LEU A C 1
ATOM 2243 O O . LEU A 1 281 ? 5.291 -15.035 13.498 1.00 55.84 281 LEU A O 1
#

Foldseek 3Di:
DDDDDPDPPDPPPDQDDDDDFAQWDWDQAQQWTKIWKHFDQPDDDPLDDPLQHGIDHKIWIQGNVVRGIDIDHDRDPVQQGDPQGGLWEWDDPDSFKIKIAKHASDPPDLQRIDGWIWMAGNVVRGIDTADEDEDPPQGDDSSAQFRQANAWDDDHQKIWGWAAHPVVQHTWIKIWGRPDPNIYIGTLAAPDDPPAGDAHHLWYWDQDPQKIWIAAHDRPPPNNPRPDGHDDFPQWTFMARNPNRHTDTDGDDDDPVRGRAGAGNWDWDDDPPDIDIDRRD

Organism: Parascaris univalens (NCBI:txid6257)

Radius of gyration: 20.66 Å; Cα contacts (8 Å, |Δi|>4): 646; chains: 1; bounding box: 68×58×51 Å

Solvent-accessible surface area (backbone atoms only — not comparable to full-atom values): 15737 Å² total; per-residue (Å²): 140,82,84,79,84,81,73,80,78,72,89,63,80,72,79,67,67,78,77,82,58,43,48,43,42,77,43,81,42,73,64,24,42,38,36,40,32,2,38,24,90,86,44,80,57,94,88,54,66,95,82,56,78,10,62,34,58,40,36,35,34,36,30,72,84,81,71,43,59,48,78,48,80,63,84,54,89,85,48,50,57,83,82,30,32,17,23,31,41,72,42,78,74,52,64,51,32,35,40,35,40,32,11,23,68,40,100,84,48,45,89,46,36,43,68,53,39,33,38,40,33,66,84,74,72,42,44,41,68,49,68,68,45,54,61,92,82,15,55,71,73,36,81,25,48,44,28,63,18,58,21,51,40,77,55,92,53,35,37,39,35,50,37,14,32,68,87,77,59,38,69,45,39,28,36,37,37,63,79,50,88,67,24,36,35,39,49,60,70,60,77,54,83,65,93,51,53,49,49,30,28,17,23,26,45,47,72,56,94,65,26,40,40,47,42,41,22,36,64,39,82,93,45,90,83,63,70,89,57,52,76,63,19,59,27,29,25,47,29,36,32,68,86,76,28,38,66,47,70,44,79,42,96,58,63,74,96,50,24,82,41,62,31,61,53,36,48,74,47,78,56,92,94,42,78,48,78,45,54,83,119

pLDDT: mean 82.55, std 15.28, range [33.28, 96.38]

Mean predicted aligned error: 8.11 Å

Sequence (281 aa):
MSSEEFSNASDNEDEMFPIPTSGCTINALGSNLVVIGGWNPHHFDPWIRSHDHGYVRKIYKHNLYTRLWSEHRCYIPQENCPIETACHCTFQLTSNTLLFFGGSMSPMNVSESSNKVFIYSMKDESWKAVDCVGGPGQTPSTEVGHWWGRAGFLAGTTLTICTGNYVTDQLEVNQLRIDSEPYRWEKLVPRSGAEFTFPLVKHQIVVYDNKVFVFGGSVNFMRRNRSETFQGTLASLPTFDLLTKKWSYTQCAIDEKYAELWPFAPSVVLVGHHVFLTGLL